Protein AF-A0A817C717-F1 (afdb_monomer)

Secondary structure (DSSP, 8-state):
-------------SHHHHHHTTTTTT---HHHHHHHHHHHHT-----PPPS-TTS-----------EEEEEEEEE----TTS-TTTTEEEEEEEEEE--SSTTEEEEEEEEGGGTEEEEEEEEEE-SSS-EEEEEEEE-SGGGTT-EEEEEEEEPPPPTT-SS---EEEEEEEE-S-BTTBPTT-EEEEEEEEPPP-

Mean predicted aligned error: 14.0 Å

Foldseek 3Di:
DDDDDDDDDDDPPDPVVVVVVVCCVPDPDPVVVVVVVVCVVVVDDDDDQDPPPPDQDDDDDDDDPAAKWWKWWFAPDPDPVDDRVNRGDFTFIWGWHDPVDAFWTWTWTAHDVNQWIWTKTFTWDDDVWIKTWIKTATDHDVRHRFIKIWIWTWDDDDSNDDPDFIKIKTKMFRCCDDDVRHGGRMIIMMITDDDDD

Sequence (197 aa):
MLLGDKPVSIFLSFYSLLLLKNIDAQFSDSGSMAQFIQSILSGNTIYKANEDRKKFVPVKVSPDVYGNWTYRSFMNHPDETLSFNDLYFALATLEITDSRNIGILQGRLIFSDNADIMSLQGSIHYGYPFTLRFQGIGSTPNIKNFTYDYIGFLVPQWPNGIDQRPSIVGSVIRTLPHGDHPAGEVASFIAVKRNYE

pLDDT: mean 76.97, std 24.71, range [29.7, 98.81]

Structure (mmCIF, N/CA/C/O backbone):
data_AF-A0A817C717-F1
#
_entry.id   AF-A0A817C717-F1
#
loop_
_atom_site.group_PDB
_atom_site.id
_atom_site.type_symbol
_atom_site.label_atom_id
_atom_site.label_alt_id
_atom_site.label_comp_id
_atom_site.label_asym_id
_atom_site.label_entity_id
_atom_site.label_seq_id
_atom_site.pdbx_PDB_ins_code
_atom_site.Cartn_x
_atom_site.Cartn_y
_atom_site.Cartn_z
_atom_site.occupancy
_atom_site.B_iso_or_equiv
_atom_site.auth_seq_id
_atom_site.auth_comp_id
_atom_site.auth_asym_id
_atom_site.auth_atom_id
_atom_site.pdbx_PDB_model_num
ATOM 1 N N . MET A 1 1 ? -4.049 35.385 58.519 1.00 36.97 1 MET A N 1
ATOM 2 C CA . MET A 1 1 ? -5.353 35.234 57.842 1.00 36.97 1 MET A CA 1
ATOM 3 C C . MET A 1 1 ? -5.093 34.421 56.582 1.00 36.97 1 MET A C 1
ATOM 5 O O . MET A 1 1 ? -4.406 34.907 55.699 1.00 36.97 1 MET A O 1
ATOM 9 N N . LEU A 1 2 ? -5.471 33.141 56.609 1.00 38.31 2 LEU A N 1
ATOM 10 C CA . LEU A 1 2 ? -5.250 32.128 55.568 1.00 38.31 2 LEU A CA 1
ATOM 11 C C . LEU A 1 2 ? -6.429 32.114 54.593 1.00 38.31 2 LEU A C 1
ATOM 13 O O . LEU A 1 2 ? -7.551 32.082 55.079 1.00 38.31 2 LEU A O 1
ATOM 17 N N . LEU A 1 3 ? -6.161 32.037 53.288 1.00 31.64 3 LEU A N 1
ATOM 18 C CA . LEU A 1 3 ? -6.996 31.473 52.209 1.00 31.64 3 LEU A CA 1
ATOM 19 C C . LEU A 1 3 ? -6.014 31.257 51.028 1.00 31.64 3 LEU A C 1
ATOM 21 O O . LEU A 1 3 ? -5.387 32.223 50.619 1.00 31.64 3 LEU A O 1
ATOM 25 N N . GLY A 1 4 ? -5.726 30.082 50.463 1.00 29.70 4 GLY A N 1
ATOM 26 C CA . GLY A 1 4 ? -6.359 28.765 50.509 1.00 29.70 4 GLY A CA 1
ATOM 27 C C . GLY A 1 4 ? -6.661 28.311 49.072 1.00 29.70 4 GLY A C 1
ATOM 28 O O . GLY A 1 4 ? -7.599 28.825 48.472 1.00 29.70 4 GLY A O 1
ATOM 29 N N . ASP A 1 5 ? -5.866 27.375 48.540 1.00 39.78 5 ASP A N 1
ATOM 30 C CA . ASP A 1 5 ? -6.023 26.713 47.232 1.00 39.78 5 ASP A CA 1
ATOM 31 C C . ASP A 1 5 ? -7.422 26.113 47.010 1.00 39.78 5 ASP A C 1
ATOM 33 O O . ASP A 1 5 ? -7.919 25.418 47.900 1.00 39.78 5 ASP A O 1
ATOM 37 N N . LYS A 1 6 ? -8.001 26.261 45.799 1.00 32.19 6 LYS A N 1
ATOM 38 C CA . LYS A 1 6 ? -8.996 25.323 45.223 1.00 32.19 6 LYS A CA 1
ATOM 39 C C . LYS A 1 6 ? -8.955 25.257 43.678 1.00 32.19 6 LYS A C 1
ATOM 41 O O . LYS A 1 6 ? -8.716 26.281 43.040 1.00 32.19 6 LYS A O 1
ATOM 46 N N . PRO A 1 7 ? -9.225 24.074 43.079 1.00 35.34 7 PRO A N 1
ATOM 47 C CA . PRO A 1 7 ? -9.083 23.797 41.648 1.00 35.34 7 PRO A CA 1
ATOM 48 C C . PRO A 1 7 ? -10.350 24.099 40.831 1.00 35.34 7 PRO A C 1
ATOM 50 O O . PRO A 1 7 ? -11.473 24.034 41.333 1.00 35.34 7 PRO A O 1
ATOM 53 N N . VAL A 1 8 ? -10.155 24.355 39.534 1.00 31.36 8 VAL A N 1
ATOM 54 C CA . VAL A 1 8 ? -11.212 24.453 38.518 1.00 31.36 8 VAL A CA 1
ATOM 55 C C . VAL A 1 8 ? -11.711 23.045 38.191 1.00 31.36 8 VAL A C 1
ATOM 57 O O . VAL A 1 8 ? -10.983 22.233 37.627 1.00 31.36 8 VAL A O 1
ATOM 60 N N . SER A 1 9 ? -12.957 22.752 38.549 1.00 31.28 9 SER A N 1
ATOM 61 C CA . SER A 1 9 ? -13.671 21.547 38.134 1.00 31.28 9 SER A CA 1
ATOM 62 C C . SER A 1 9 ? -15.113 21.907 37.779 1.00 31.28 9 SER A C 1
ATOM 64 O O . SER A 1 9 ? -15.708 22.784 38.402 1.00 31.28 9 SER A O 1
ATOM 66 N N . ILE A 1 10 ? -15.664 21.137 36.838 1.00 32.69 10 ILE A N 1
ATOM 67 C CA . ILE A 1 10 ? -17.078 21.030 36.445 1.00 32.69 10 ILE A CA 1
ATOM 68 C C . ILE A 1 10 ? -17.546 22.025 35.364 1.00 32.69 10 ILE A C 1
ATOM 70 O O . ILE A 1 10 ? -18.274 22.974 35.621 1.00 32.69 10 ILE A O 1
ATOM 74 N N . PHE A 1 11 ? -17.233 21.699 34.106 1.00 29.72 11 PHE A N 1
ATOM 75 C CA . PHE A 1 11 ? -18.103 21.977 32.951 1.00 29.72 11 PHE A CA 1
ATOM 76 C C . PHE A 1 11 ? -18.125 20.748 32.027 1.00 29.72 11 PHE A C 1
ATOM 78 O O . PHE A 1 11 ? -17.615 20.759 30.917 1.00 29.72 11 PHE A O 1
ATOM 85 N N . LEU A 1 12 ? -18.684 19.642 32.525 1.00 34.09 12 LEU A N 1
ATOM 86 C CA . LEU A 1 12 ? -19.027 18.445 31.743 1.00 34.09 12 LEU A CA 1
ATOM 87 C C . LEU A 1 12 ? -20.271 17.797 32.370 1.00 34.09 12 LEU A C 1
ATOM 89 O O . LEU A 1 12 ? -20.252 16.722 32.951 1.00 34.09 12 LEU A O 1
ATOM 93 N N . SER A 1 13 ? -21.375 18.526 32.308 1.00 43.84 13 SER A N 1
ATOM 94 C CA . SER A 1 13 ? -22.726 18.076 32.645 1.00 43.84 13 SER A CA 1
ATOM 95 C C . SER A 1 13 ? -23.589 18.901 31.709 1.00 43.84 13 SER A C 1
ATOM 97 O O . SER A 1 13 ? -23.621 20.110 31.864 1.00 43.84 13 SER A O 1
ATOM 99 N N . PHE A 1 14 ? -24.020 18.393 30.556 1.00 31.03 14 PHE A N 1
ATOM 100 C CA . PHE A 1 14 ? -25.352 17.796 30.436 1.00 31.03 14 PHE A CA 1
ATOM 101 C C . PHE A 1 14 ? -25.458 16.731 29.322 1.00 31.03 14 PHE A C 1
ATOM 103 O O . PHE A 1 14 ? -26.446 16.002 29.277 1.00 31.03 14 PHE A O 1
ATOM 110 N N . TYR A 1 15 ? -24.450 16.579 28.452 1.00 31.77 15 TYR A N 1
ATOM 111 C CA . TYR A 1 15 ? -24.524 15.638 27.320 1.00 31.77 15 TYR A CA 1
ATOM 112 C C . TYR A 1 15 ? -24.346 14.162 27.721 1.00 31.77 15 TYR A C 1
ATOM 114 O O . TYR A 1 15 ? -24.953 13.286 27.110 1.00 31.77 15 TYR A O 1
ATOM 122 N N . SER A 1 16 ? -23.594 13.872 28.789 1.00 37.22 16 SER A N 1
ATOM 123 C CA . SER A 1 16 ? -23.366 12.487 29.238 1.00 37.22 16 SER A CA 1
ATOM 124 C C . SER A 1 16 ? -24.565 11.868 29.964 1.00 37.22 16 SER A C 1
ATOM 126 O O . SER A 1 16 ? -24.728 10.652 29.935 1.00 37.22 16 SER A O 1
ATOM 128 N N . LEU A 1 17 ? -25.450 12.673 30.570 1.00 33.09 17 LEU A N 1
ATOM 129 C CA . LEU A 1 17 ? -26.642 12.143 31.247 1.00 33.09 17 LEU A CA 1
ATOM 130 C C . LEU A 1 17 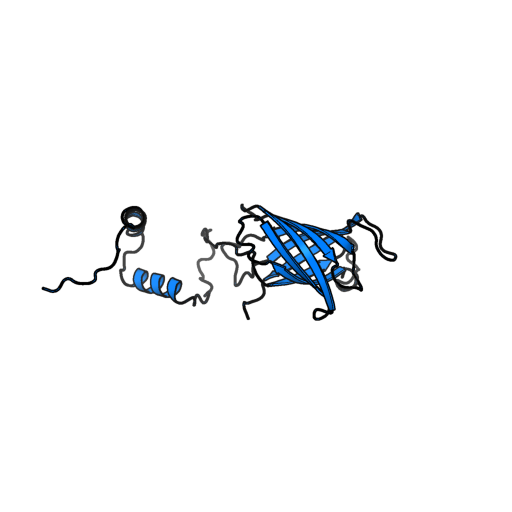? -27.753 11.731 30.270 1.00 33.09 17 LEU A C 1
ATOM 132 O O . LEU A 1 17 ? -28.552 10.853 30.595 1.00 33.09 17 LEU A O 1
ATOM 136 N N . LEU A 1 18 ? -27.804 12.333 29.075 1.00 34.97 18 LEU A N 1
ATOM 137 C CA . LEU A 1 18 ? -28.809 11.985 28.067 1.00 34.97 18 LEU A CA 1
ATOM 138 C C . LEU A 1 18 ? -28.494 10.658 27.358 1.00 34.97 18 LEU A C 1
ATOM 140 O O . LEU A 1 18 ? -29.419 9.961 26.950 1.00 34.97 18 LEU A O 1
ATOM 144 N N . LEU A 1 19 ? -27.212 10.275 27.261 1.00 40.06 19 LEU A N 1
ATOM 145 C CA . LEU A 1 19 ? -26.831 8.944 26.778 1.00 40.06 19 LEU A CA 1
ATOM 146 C C . LEU A 1 19 ? -27.078 7.845 27.821 1.00 40.06 19 LEU A C 1
ATOM 148 O O . LEU A 1 19 ? -27.404 6.729 27.437 1.00 40.06 19 LEU A O 1
ATOM 152 N N . LEU A 1 20 ? -26.972 8.146 29.120 1.00 38.81 20 LEU A N 1
ATOM 153 C CA . LEU A 1 20 ? -27.175 7.152 30.183 1.00 38.81 20 LEU A CA 1
ATOM 154 C C . LEU A 1 20 ? -28.649 6.753 30.349 1.00 38.81 20 LEU A C 1
ATOM 156 O O . LEU A 1 20 ? -28.947 5.567 30.448 1.00 38.81 20 LEU A O 1
ATOM 160 N N . LYS A 1 21 ? -29.591 7.703 30.258 1.00 37.84 21 LYS A N 1
ATOM 161 C CA . LYS A 1 21 ? -31.029 7.395 30.408 1.00 37.84 21 LYS A CA 1
ATOM 162 C C . LYS A 1 21 ? -31.610 6.507 29.302 1.00 37.84 21 LYS A C 1
ATOM 164 O O . LYS A 1 21 ? -32.634 5.873 29.522 1.00 37.84 21 LYS A O 1
ATOM 169 N N . ASN A 1 22 ? -30.970 6.448 28.133 1.00 39.09 22 ASN A N 1
ATOM 170 C CA . ASN A 1 22 ? -31.408 5.584 27.031 1.00 39.09 22 ASN A CA 1
ATOM 171 C C . ASN A 1 22 ? -30.764 4.188 27.051 1.00 39.09 22 ASN A C 1
ATOM 173 O O . ASN A 1 22 ? -31.144 3.345 26.243 1.00 39.09 22 ASN A O 1
ATOM 177 N N . ILE A 1 23 ? -29.815 3.929 27.959 1.00 42.81 23 ILE A N 1
ATOM 178 C CA . ILE A 1 23 ? -29.147 2.623 28.092 1.00 42.81 23 ILE A CA 1
ATOM 179 C C . ILE A 1 23 ? -29.747 1.798 29.246 1.00 42.81 23 ILE A C 1
ATOM 181 O O . ILE A 1 23 ? -29.739 0.568 29.178 1.00 42.81 23 ILE A O 1
ATOM 185 N N . ASP A 1 24 ? -30.379 2.443 30.235 1.00 36.34 24 ASP A N 1
ATOM 186 C CA . ASP A 1 24 ? -31.058 1.765 31.356 1.00 36.34 24 ASP A CA 1
ATOM 187 C C . ASP A 1 24 ? -32.191 0.816 30.913 1.00 36.34 24 ASP A C 1
ATOM 189 O O . ASP A 1 24 ? -32.580 -0.082 31.655 1.00 36.34 24 ASP A O 1
ATOM 193 N N . ALA A 1 25 ? -32.700 0.949 29.683 1.00 42.94 25 ALA A N 1
ATOM 194 C CA . ALA A 1 25 ? -33.744 0.070 29.156 1.00 42.94 25 ALA A CA 1
ATOM 195 C C . ALA A 1 25 ? -33.232 -1.299 28.653 1.00 42.94 25 ALA A C 1
ATOM 197 O O . ALA A 1 25 ? -34.052 -2.145 28.299 1.00 42.94 25 ALA A O 1
ATOM 198 N N . GLN A 1 26 ? -31.912 -1.538 28.593 1.00 46.34 26 GLN A N 1
ATOM 199 C CA . GLN A 1 26 ? -31.345 -2.785 28.047 1.00 46.34 26 GLN A CA 1
ATOM 200 C C . GLN A 1 26 ? -30.541 -3.644 29.030 1.00 46.34 26 GLN A C 1
ATOM 202 O O . GLN A 1 26 ? -30.215 -4.778 28.686 1.00 46.34 26 GLN A O 1
ATOM 207 N N . PHE A 1 27 ? -30.258 -3.174 30.246 1.00 44.28 27 PHE A N 1
ATOM 208 C CA . PHE A 1 27 ? -29.461 -3.934 31.213 1.00 44.28 27 PHE A CA 1
ATOM 209 C C . PHE A 1 27 ? -30.137 -3.934 32.585 1.00 44.28 27 PHE A C 1
ATOM 211 O O . PHE A 1 27 ? -30.018 -2.985 33.352 1.00 44.28 27 PHE A O 1
ATOM 218 N N . SER A 1 28 ? -30.861 -5.013 32.896 1.00 43.00 28 SER A N 1
ATOM 219 C CA . SER A 1 28 ? -31.594 -5.174 34.161 1.00 43.00 28 SER A CA 1
ATOM 220 C C . SER A 1 28 ? -30.717 -5.556 35.358 1.00 43.00 28 SER A C 1
ATOM 222 O O . SER A 1 28 ? -31.236 -5.635 36.465 1.00 43.00 28 SER A O 1
ATOM 224 N N . ASP A 1 29 ? -29.414 -5.782 35.163 1.00 47.38 29 ASP A N 1
ATOM 225 C CA . ASP A 1 29 ? -28.492 -6.152 36.239 1.00 47.38 29 ASP A CA 1
ATOM 226 C C . ASP A 1 29 ? -27.303 -5.194 36.316 1.00 47.38 29 ASP A C 1
ATOM 228 O O . ASP A 1 29 ? -26.424 -5.154 35.446 1.00 47.38 29 ASP A O 1
ATOM 232 N N . SER A 1 30 ? -27.253 -4.454 37.424 1.00 45.56 30 SER A N 1
ATOM 233 C CA . SER A 1 30 ? -26.228 -3.464 37.777 1.00 45.56 30 SER A CA 1
ATOM 234 C C . SER A 1 30 ? -24.805 -4.038 37.866 1.00 45.56 30 SER A C 1
ATOM 236 O O . SER A 1 30 ? -23.833 -3.284 37.802 1.00 45.56 30 SER A O 1
ATOM 238 N N . GLY A 1 31 ? -24.658 -5.367 37.936 1.00 45.53 31 GLY A N 1
ATOM 239 C CA . GLY A 1 31 ? -23.365 -6.056 37.869 1.00 45.53 31 GLY A CA 1
ATOM 240 C C . GLY A 1 31 ? -22.708 -6.035 36.481 1.00 45.53 31 GLY A C 1
ATOM 241 O O . GLY A 1 31 ? -21.481 -6.030 36.386 1.00 45.53 31 GLY A O 1
ATOM 242 N N . SER A 1 32 ? -23.500 -5.963 35.404 1.00 59.09 32 SER A N 1
ATOM 243 C CA . SER A 1 32 ? -22.997 -6.036 34.021 1.00 59.09 32 SER A CA 1
ATOM 244 C C . SER A 1 32 ? -22.313 -4.743 33.559 1.00 59.09 32 SER A C 1
ATOM 246 O O . SER A 1 32 ? -21.301 -4.779 32.859 1.00 59.09 32 SER A O 1
ATOM 248 N N . MET A 1 33 ? -22.807 -3.591 34.017 1.00 49.19 33 MET A N 1
ATOM 249 C CA . MET A 1 33 ? -22.322 -2.282 33.577 1.00 49.19 33 MET A CA 1
ATOM 250 C C . MET A 1 33 ? -20.952 -1.937 34.173 1.00 49.19 33 MET A C 1
ATOM 252 O O . MET A 1 33 ? -20.082 -1.408 33.483 1.00 49.19 33 MET A O 1
ATOM 256 N N . ALA A 1 34 ? -20.716 -2.293 35.439 1.00 50.97 34 ALA A N 1
ATOM 257 C CA . ALA A 1 34 ? -19.421 -2.083 36.085 1.00 50.97 34 ALA A CA 1
ATOM 258 C C . ALA A 1 34 ? -18.316 -2.945 35.445 1.00 50.97 34 ALA A C 1
ATOM 260 O O . ALA A 1 34 ? -17.199 -2.469 35.237 1.00 50.97 34 ALA A O 1
ATOM 261 N N . GLN A 1 35 ? -18.641 -4.187 35.074 1.00 52.09 35 GLN A N 1
ATOM 262 C CA . GLN A 1 35 ? -17.722 -5.084 34.368 1.00 52.09 35 GLN A CA 1
ATOM 263 C C . GLN A 1 35 ? -17.438 -4.602 32.940 1.00 52.09 35 GLN A C 1
ATOM 265 O O . GLN A 1 35 ? -16.289 -4.624 32.499 1.00 52.09 35 GLN A O 1
ATOM 270 N N . PHE A 1 36 ? -18.455 -4.092 32.243 1.00 51.03 36 PHE A N 1
ATOM 271 C CA . PHE A 1 36 ? -18.311 -3.522 30.906 1.00 51.03 36 PHE A CA 1
ATOM 272 C C . PHE A 1 36 ? -17.417 -2.272 30.902 1.00 51.03 36 PHE A C 1
ATOM 274 O O . PHE A 1 36 ? -16.475 -2.188 30.114 1.00 51.03 36 PHE A O 1
ATOM 281 N N . ILE A 1 37 ? -17.621 -1.347 31.846 1.00 54.34 37 ILE A N 1
ATOM 282 C CA . ILE A 1 37 ? -16.772 -0.155 31.991 1.00 54.34 37 ILE A CA 1
ATOM 283 C C . ILE A 1 37 ? -15.322 -0.554 32.314 1.00 54.34 37 ILE A C 1
ATOM 285 O O . ILE A 1 37 ? -14.392 -0.009 31.722 1.00 54.34 37 ILE A O 1
ATOM 289 N N . GLN A 1 38 ? -15.107 -1.553 33.176 1.00 51.06 38 GLN A N 1
ATOM 290 C CA . GLN A 1 38 ? -13.764 -2.066 33.473 1.00 51.06 38 GLN A CA 1
ATOM 291 C C . GLN A 1 38 ? -13.091 -2.741 32.264 1.00 51.06 38 GLN A C 1
ATOM 293 O O . GLN A 1 38 ? -11.883 -2.588 32.078 1.00 51.06 38 GLN A O 1
ATOM 298 N N . SER A 1 39 ? -13.838 -3.428 31.391 1.00 48.25 39 SER A N 1
ATOM 299 C CA . SER A 1 39 ? -13.273 -4.003 30.155 1.00 48.25 39 SER A CA 1
ATOM 300 C C . SER A 1 39 ? -12.839 -2.945 29.136 1.00 48.25 39 SER A C 1
ATOM 302 O O . SER A 1 39 ? -11.834 -3.132 28.452 1.00 48.25 39 SER A O 1
ATOM 304 N N . ILE A 1 40 ? -13.533 -1.801 29.086 1.00 48.50 40 ILE A N 1
ATOM 305 C CA . ILE A 1 40 ? -13.159 -0.670 28.226 1.00 48.50 40 ILE A CA 1
ATOM 306 C C . ILE A 1 40 ? -11.887 0.002 28.755 1.00 48.50 40 ILE A C 1
ATOM 308 O O . ILE A 1 40 ? -11.004 0.356 27.979 1.00 48.50 40 ILE A O 1
ATOM 312 N N . LEU A 1 41 ? -11.778 0.161 30.076 1.00 48.28 41 LEU A N 1
ATOM 313 C CA . LEU A 1 41 ? -10.651 0.850 30.711 1.00 48.28 41 LEU A CA 1
ATOM 314 C C . LEU A 1 41 ? -9.371 0.003 30.789 1.00 48.28 41 LEU A C 1
ATOM 316 O O . LEU A 1 41 ? -8.282 0.565 30.855 1.00 48.28 41 LEU A O 1
ATOM 320 N N . SER A 1 42 ? -9.481 -1.329 30.778 1.00 45.62 42 SER A N 1
ATOM 321 C CA . SER A 1 42 ? -8.335 -2.239 30.938 1.00 45.62 42 SER A CA 1
ATOM 322 C C . SER A 1 42 ? -7.677 -2.686 29.629 1.00 45.62 42 SER A C 1
ATOM 324 O O . SER A 1 42 ? -6.674 -3.392 29.680 1.00 45.62 42 SER A O 1
ATOM 326 N N . GLY A 1 43 ? -8.220 -2.326 28.458 1.00 36.16 43 GLY A N 1
ATOM 327 C CA . GLY A 1 43 ? -7.657 -2.709 27.152 1.00 36.16 43 GLY A CA 1
ATOM 328 C C . GLY A 1 43 ? -7.661 -4.219 26.855 1.00 36.16 43 GLY A C 1
ATOM 329 O O . GLY A 1 43 ? -7.237 -4.635 25.781 1.00 36.16 43 GLY A O 1
ATOM 330 N N . ASN A 1 44 ? -8.177 -5.045 27.768 1.00 37.19 44 ASN A N 1
ATOM 331 C CA . ASN A 1 44 ? -8.226 -6.496 27.651 1.00 37.19 44 ASN A CA 1
ATOM 332 C C . ASN A 1 44 ? -9.618 -6.935 27.199 1.00 37.19 44 ASN A C 1
ATOM 334 O O . ASN A 1 44 ? -10.453 -7.329 28.011 1.00 37.19 44 ASN A O 1
ATOM 338 N N . THR A 1 45 ? -9.873 -6.907 25.891 1.00 40.12 45 THR A N 1
ATOM 339 C CA . THR A 1 45 ? -11.008 -7.652 25.329 1.00 40.12 45 THR A CA 1
ATOM 340 C C . THR A 1 45 ? -10.476 -8.868 24.578 1.00 40.12 45 THR A C 1
ATOM 342 O O . THR A 1 45 ? -9.983 -8.758 23.459 1.00 40.12 45 THR A O 1
ATOM 345 N N . ILE A 1 46 ? -10.551 -10.036 25.223 1.00 36.25 46 ILE A N 1
ATOM 346 C CA . ILE A 1 46 ? -10.343 -11.342 24.589 1.00 36.25 46 ILE A CA 1
ATOM 347 C C . ILE A 1 46 ? -11.661 -11.714 23.902 1.00 36.25 46 ILE A C 1
ATOM 349 O O . ILE A 1 46 ? -12.674 -11.924 24.572 1.00 36.25 46 ILE A O 1
ATOM 353 N N . TYR A 1 47 ? -11.662 -11.782 22.572 1.00 41.22 47 TYR A N 1
ATOM 354 C CA . TYR A 1 47 ? -12.831 -12.159 21.780 1.00 41.22 47 TYR A CA 1
ATOM 355 C C . TY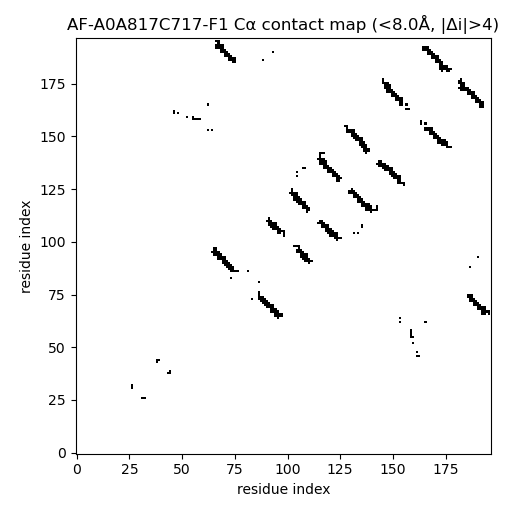R A 1 47 ? -13.120 -13.656 21.957 1.00 41.22 47 TYR A C 1
ATOM 357 O O . TYR A 1 47 ? -12.471 -14.507 21.356 1.00 41.22 47 TYR A O 1
ATOM 365 N N . LYS A 1 48 ? -14.106 -14.006 22.789 1.00 35.34 48 LYS A N 1
ATOM 366 C CA . LYS A 1 48 ? -14.714 -15.342 22.734 1.00 35.34 48 LYS A CA 1
ATOM 367 C C . LYS A 1 48 ? -15.792 -15.338 21.656 1.00 35.34 48 LYS A C 1
ATOM 369 O O . LYS A 1 48 ? -16.726 -14.540 21.716 1.00 35.34 48 LYS A O 1
ATOM 374 N N . ALA A 1 49 ? -15.659 -16.232 20.679 1.00 38.56 49 ALA A N 1
ATOM 375 C CA . ALA A 1 49 ? -16.692 -16.484 19.684 1.00 38.56 49 ALA A CA 1
ATOM 376 C C . ALA A 1 49 ? -17.993 -16.896 20.395 1.00 38.56 49 ALA A C 1
ATOM 378 O O . ALA A 1 49 ? -18.026 -17.914 21.082 1.00 38.56 49 ALA A O 1
ATOM 379 N N . ASN A 1 50 ? -19.042 -16.086 20.258 1.00 43.81 50 ASN A N 1
ATOM 380 C CA . ASN A 1 50 ? -20.364 -16.384 20.800 1.00 43.81 50 ASN A CA 1
ATOM 381 C C . ASN A 1 50 ? -21.158 -17.222 19.779 1.00 43.81 50 ASN A C 1
ATOM 383 O O . ASN A 1 50 ? -21.097 -16.927 18.585 1.00 43.81 50 ASN A O 1
ATOM 387 N N . GLU A 1 51 ? -21.878 -18.261 20.213 1.00 48.56 51 GLU A N 1
ATOM 388 C CA . GLU A 1 51 ? -22.605 -19.204 19.338 1.00 48.56 51 GLU A CA 1
ATOM 389 C C . GLU A 1 51 ? -23.853 -18.588 18.663 1.00 48.56 51 GLU A C 1
ATOM 391 O O . GLU A 1 51 ? -24.379 -19.137 17.694 1.00 48.56 51 GLU A O 1
ATOM 396 N N . ASP A 1 52 ? -24.258 -17.378 19.059 1.00 47.97 52 ASP A N 1
ATOM 397 C CA . ASP A 1 52 ? -25.456 -16.662 18.585 1.00 47.97 52 ASP A CA 1
ATOM 398 C C . ASP A 1 52 ? -25.334 -16.000 17.185 1.00 47.97 52 ASP A C 1
ATOM 400 O O . ASP A 1 52 ? -26.039 -15.039 16.861 1.00 47.97 52 ASP A O 1
ATOM 404 N N . ARG A 1 53 ? -24.459 -16.511 16.305 1.00 53.22 53 ARG A N 1
ATOM 405 C CA . ARG A 1 53 ? -23.991 -15.883 15.039 1.00 53.22 53 ARG A CA 1
ATOM 406 C C . ARG A 1 53 ? -25.014 -15.763 13.893 1.00 53.22 53 ARG A C 1
ATOM 408 O O . ARG A 1 53 ? -24.631 -15.778 12.725 1.00 53.22 53 ARG A O 1
ATOM 415 N N . LYS A 1 54 ? -26.312 -15.650 14.184 1.00 50.69 54 LYS A N 1
ATOM 416 C CA . LYS A 1 54 ? -27.376 -15.491 13.170 1.00 50.69 54 LYS A CA 1
ATOM 417 C C . LYS A 1 54 ? -27.943 -14.075 13.057 1.00 50.69 54 LYS A C 1
ATOM 419 O O . LYS A 1 54 ? -28.787 -13.845 12.196 1.00 50.69 54 LYS A O 1
ATOM 424 N N . LYS A 1 55 ? -27.519 -13.121 13.892 1.00 53.53 55 LYS A N 1
ATOM 425 C CA . LYS A 1 55 ? -28.023 -11.739 13.845 1.00 53.53 55 LYS A CA 1
ATOM 426 C C . LYS A 1 55 ? -26.903 -10.757 13.518 1.00 53.53 55 LYS A C 1
ATOM 428 O O . LYS A 1 55 ? -25.837 -10.801 14.121 1.00 53.53 55 LYS A O 1
ATOM 433 N N . PHE A 1 56 ? -27.167 -9.871 12.558 1.00 49.22 56 PHE A N 1
ATOM 434 C CA . PHE A 1 56 ? -26.310 -8.728 12.256 1.00 49.22 56 PHE A CA 1
ATOM 435 C C . PHE A 1 56 ? -26.272 -7.806 13.479 1.00 49.22 56 PHE A C 1
ATOM 437 O O . PHE A 1 56 ? -27.298 -7.238 13.853 1.00 49.22 56 PHE A O 1
ATOM 444 N N . VAL A 1 57 ? -25.104 -7.673 14.106 1.00 54.62 57 VAL A N 1
ATOM 445 C CA . VAL A 1 57 ? -24.868 -6.704 15.181 1.00 54.62 57 VAL A CA 1
ATOM 446 C C . VAL A 1 57 ? -23.915 -5.638 14.639 1.00 54.62 57 VAL A C 1
ATOM 448 O O . VAL A 1 57 ? -22.799 -5.980 14.246 1.00 54.62 57 VAL A O 1
ATOM 451 N N . PRO A 1 58 ? -24.315 -4.355 14.586 1.00 47.78 58 PRO A N 1
ATOM 452 C CA . PRO A 1 58 ? -23.409 -3.284 14.202 1.00 47.78 58 PRO A CA 1
ATOM 453 C C . PRO A 1 58 ? -22.312 -3.148 15.262 1.00 47.78 58 PRO A C 1
ATOM 455 O O . PRO A 1 58 ? -22.585 -2.756 16.396 1.00 47.78 58 PRO A O 1
ATOM 458 N N . VAL A 1 59 ? -21.067 -3.459 14.908 1.00 49.56 59 VAL A N 1
ATOM 459 C CA . VAL A 1 59 ? -19.920 -3.212 15.788 1.00 49.56 59 VAL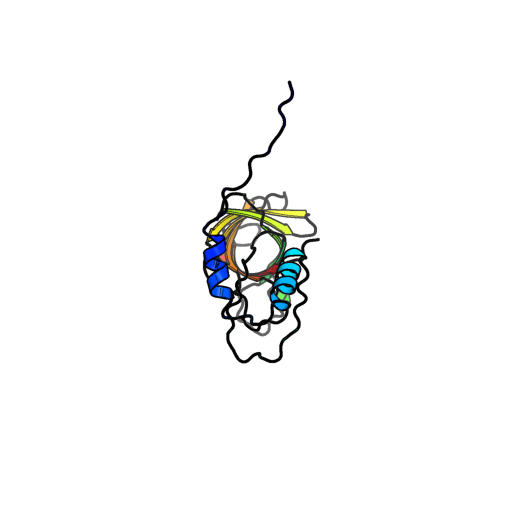 A CA 1
ATOM 460 C C . VAL A 1 59 ? -19.356 -1.828 15.473 1.00 49.56 59 VAL A C 1
ATOM 462 O O . VAL A 1 59 ? -18.934 -1.557 14.349 1.00 49.56 59 VAL A O 1
ATOM 465 N N . LYS A 1 60 ? -19.335 -0.935 16.469 1.00 41.22 60 LYS A N 1
ATOM 466 C CA . LYS A 1 60 ? -18.685 0.378 16.365 1.00 41.22 60 LYS A CA 1
ATOM 467 C C . LYS A 1 60 ? -17.196 0.222 16.667 1.00 41.22 60 LYS A C 1
ATOM 469 O O . LYS A 1 60 ? -16.780 0.343 17.814 1.00 41.22 60 LYS A O 1
ATOM 474 N N . VAL A 1 61 ? -16.396 -0.034 15.638 1.00 49.44 61 VAL A N 1
ATOM 475 C CA . VAL A 1 61 ? -14.931 0.011 15.734 1.00 49.44 61 VAL A CA 1
ATOM 476 C C . VAL A 1 61 ? -14.463 1.298 15.067 1.00 49.44 61 VAL A C 1
ATOM 478 O O . VAL A 1 61 ? -14.848 1.563 13.931 1.00 49.44 61 VAL A O 1
ATOM 481 N N . SER A 1 62 ? -13.663 2.110 15.760 1.00 49.81 62 SER A N 1
ATOM 482 C CA . SER A 1 62 ? -12.951 3.211 15.105 1.00 49.81 62 SER A CA 1
ATOM 483 C 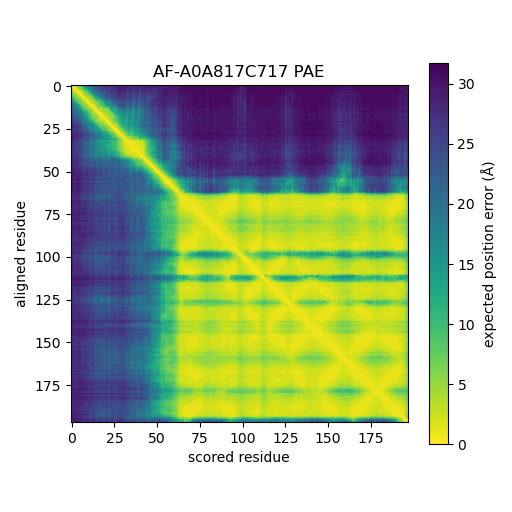C . SER A 1 62 ? -11.831 2.591 14.271 1.00 49.81 62 SER A C 1
ATOM 485 O O . SER A 1 62 ? -10.939 1.977 14.859 1.00 49.81 62 SER A O 1
ATOM 487 N N . PRO A 1 63 ? -11.860 2.673 12.932 1.00 61.75 63 PRO A N 1
ATOM 488 C CA . PRO A 1 63 ? -10.832 2.050 12.124 1.00 61.75 63 PRO A CA 1
ATOM 489 C C . PRO A 1 63 ? -9.553 2.889 12.215 1.00 61.75 63 PRO A C 1
ATOM 491 O O . PRO A 1 63 ? -9.465 3.961 11.618 1.00 61.75 63 PRO A O 1
ATOM 494 N N . ASP A 1 64 ? -8.571 2.428 12.989 1.00 80.12 64 ASP A N 1
ATOM 495 C CA . ASP A 1 64 ? -7.288 3.119 13.086 1.00 80.12 64 ASP A CA 1
ATOM 496 C C . ASP A 1 64 ? -6.372 2.743 11.909 1.00 80.12 64 ASP A C 1
ATOM 498 O O . ASP A 1 64 ? -5.836 1.630 11.802 1.00 80.12 64 ASP A O 1
ATOM 502 N N . VAL A 1 65 ? -6.193 3.705 11.006 1.00 89.44 65 VAL A N 1
ATOM 503 C CA . VAL A 1 65 ? -5.296 3.605 9.852 1.00 89.44 65 VAL A CA 1
ATOM 504 C C . VAL A 1 65 ? -3.818 3.792 10.233 1.00 89.44 65 VAL A C 1
ATOM 506 O O . VAL A 1 65 ? -2.944 3.282 9.532 1.00 89.44 65 VAL A O 1
ATOM 509 N N . TYR A 1 66 ? -3.512 4.420 11.369 1.00 90.94 66 TYR A N 1
ATOM 510 C CA . TYR A 1 66 ? -2.152 4.806 11.764 1.00 90.94 66 TYR A CA 1
ATOM 511 C C . TYR A 1 66 ? -1.353 3.665 12.393 1.00 90.94 66 TYR A C 1
ATOM 513 O O . TYR A 1 66 ? -1.876 2.878 13.174 1.00 90.94 66 TYR A O 1
ATOM 521 N N . GLY A 1 67 ? -0.070 3.557 12.070 1.00 92.38 67 GLY A N 1
ATOM 522 C CA . GLY A 1 67 ? 0.839 2.527 12.570 1.00 92.38 67 GLY A CA 1
ATOM 523 C C . GLY A 1 67 ? 1.429 1.669 11.456 1.00 92.38 67 GLY A C 1
ATOM 524 O O . GLY A 1 67 ? 1.458 2.069 10.291 1.00 92.38 67 GLY A O 1
ATOM 525 N N . ASN A 1 68 ? 1.902 0.480 11.831 1.00 94.75 68 ASN A N 1
ATOM 526 C CA . ASN A 1 68 ? 2.656 -0.404 10.947 1.00 94.75 68 ASN A CA 1
ATOM 527 C C . ASN A 1 68 ? 1.784 -1.487 10.306 1.00 94.75 68 ASN A C 1
ATOM 529 O O . ASN A 1 68 ? 0.927 -2.104 10.945 1.00 94.75 68 ASN A O 1
ATOM 533 N N . TRP A 1 69 ? 2.067 -1.765 9.040 1.00 97.19 69 TRP A N 1
ATOM 534 C CA . TRP A 1 69 ? 1.360 -2.729 8.216 1.00 97.19 69 TRP A CA 1
ATOM 535 C C . TRP A 1 69 ? 2.359 -3.583 7.437 1.00 97.19 69 TRP A C 1
ATOM 537 O O . TRP A 1 69 ? 3.346 -3.085 6.899 1.00 97.19 69 TRP A O 1
ATOM 547 N N . THR A 1 70 ? 2.092 -4.880 7.326 1.00 97.62 70 THR A N 1
ATOM 548 C CA . THR A 1 70 ? 2.814 -5.753 6.398 1.00 97.62 70 THR A CA 1
ATOM 549 C C . THR A 1 70 ? 2.210 -5.599 5.011 1.00 97.62 70 THR A C 1
ATOM 551 O O . THR A 1 70 ? 1.104 -6.085 4.778 1.00 97.62 70 THR A O 1
ATOM 554 N N . TYR A 1 71 ? 2.933 -4.938 4.112 1.00 98.31 71 TYR A N 1
ATOM 555 C CA . TYR A 1 71 ? 2.522 -4.646 2.742 1.00 98.31 71 TYR A CA 1
ATOM 556 C C . TYR A 1 71 ? 3.008 -5.729 1.778 1.00 98.31 71 TYR A C 1
ATOM 558 O O . TYR A 1 71 ? 4.183 -6.091 1.794 1.00 98.31 71 TYR A O 1
ATOM 566 N N . ARG A 1 72 ? 2.115 -6.214 0.915 1.00 98.06 72 ARG A N 1
ATOM 567 C CA . ARG A 1 72 ? 2.416 -7.124 -0.196 1.00 98.06 72 ARG A CA 1
ATOM 568 C C . ARG A 1 72 ? 1.681 -6.655 -1.437 1.00 98.06 72 ARG A C 1
ATOM 570 O O . ARG A 1 72 ? 0.501 -6.325 -1.350 1.00 98.06 72 ARG A O 1
ATOM 577 N N . SER A 1 73 ? 2.351 -6.675 -2.578 1.00 98.00 73 SER A N 1
ATOM 578 C CA . SER A 1 73 ? 1.739 -6.363 -3.868 1.00 98.00 73 SER A CA 1
ATOM 579 C C . SER A 1 73 ? 2.017 -7.435 -4.902 1.00 98.00 73 SER A C 1
ATOM 581 O O . SER A 1 73 ? 3.054 -8.099 -4.845 1.00 98.00 73 SER A O 1
ATOM 583 N N . PHE A 1 74 ? 1.060 -7.585 -5.812 1.00 97.75 74 PHE A N 1
ATOM 584 C CA . PHE A 1 74 ? 1.000 -8.646 -6.798 1.00 97.75 74 PHE A CA 1
ATOM 585 C C . PHE A 1 74 ? 0.622 -8.091 -8.168 1.00 97.75 74 PHE A C 1
ATOM 587 O O . PHE A 1 74 ? -0.295 -7.271 -8.284 1.00 97.75 74 PHE A O 1
ATOM 594 N N . MET A 1 75 ? 1.307 -8.567 -9.199 1.00 97.00 75 MET A N 1
ATOM 595 C CA . MET A 1 75 ? 0.970 -8.292 -10.586 1.00 97.00 75 MET A CA 1
ATOM 596 C C . MET A 1 75 ? -0.430 -8.806 -10.913 1.00 97.00 75 MET A C 1
ATOM 598 O O . MET A 1 75 ? -0.801 -9.927 -10.567 1.00 97.00 75 MET A O 1
ATOM 602 N N . ASN A 1 76 ? -1.214 -7.973 -11.598 1.00 96.25 76 ASN A N 1
ATOM 603 C CA . ASN A 1 76 ? -2.554 -8.335 -12.045 1.00 96.25 76 ASN A CA 1
ATOM 604 C C . ASN A 1 76 ? -2.452 -9.193 -13.309 1.00 96.25 76 ASN A C 1
ATOM 606 O O . ASN A 1 76 ? -2.512 -8.670 -14.421 1.00 96.25 76 ASN A O 1
ATOM 610 N N . HIS A 1 77 ? -2.279 -10.501 -13.134 1.00 95.94 77 HIS A N 1
ATOM 611 C CA . HIS A 1 77 ? -2.161 -11.453 -14.234 1.00 95.94 77 HIS A CA 1
ATOM 612 C C . HIS A 1 77 ? -3.292 -12.496 -14.177 1.00 95.94 77 HIS A C 1
ATOM 614 O O . HIS A 1 77 ? -3.526 -13.060 -13.109 1.00 95.94 77 HIS A O 1
ATOM 620 N N . PRO A 1 78 ? -4.013 -12.755 -15.285 1.00 95.94 78 PRO A N 1
ATOM 621 C CA . PRO A 1 78 ? -5.169 -13.657 -15.283 1.00 95.94 78 PRO A CA 1
ATOM 622 C C . PRO A 1 78 ? -4.805 -15.143 -15.428 1.00 95.94 78 PRO A C 1
ATOM 624 O O . PRO A 1 78 ? -5.678 -15.989 -15.269 1.00 95.94 78 PRO A O 1
ATOM 627 N N . ASP A 1 79 ? -3.558 -15.460 -15.781 1.00 96.44 79 ASP A N 1
ATOM 628 C CA . ASP A 1 79 ? -3.095 -16.843 -15.940 1.00 96.44 79 ASP A CA 1
ATOM 629 C C . ASP A 1 79 ? -3.030 -17.565 -14.590 1.00 96.44 79 ASP A C 1
ATOM 631 O O . ASP A 1 79 ? -2.189 -17.265 -13.742 1.00 96.44 79 ASP A O 1
ATOM 635 N N . GLU A 1 80 ? -3.927 -18.531 -14.419 1.00 95.00 80 GLU A N 1
ATOM 636 C CA . GLU A 1 80 ? -4.066 -19.358 -13.220 1.00 95.00 80 GLU A CA 1
ATOM 637 C C . GLU A 1 80 ? -2.927 -20.368 -13.026 1.00 95.00 80 GLU A C 1
ATOM 639 O O . GLU A 1 80 ? -2.818 -20.968 -11.957 1.00 95.00 80 GLU A O 1
ATOM 644 N N . THR A 1 81 ? -2.079 -20.566 -14.039 1.00 96.75 81 THR A N 1
ATOM 645 C CA . THR A 1 81 ? -0.936 -21.484 -13.953 1.00 96.75 81 THR A CA 1
ATOM 646 C C . THR A 1 81 ? 0.283 -20.858 -13.279 1.00 96.75 81 THR A C 1
ATOM 648 O O . THR A 1 81 ? 1.174 -21.585 -12.833 1.00 96.75 81 THR A O 1
ATOM 651 N N . LEU A 1 82 ? 0.316 -19.525 -13.163 1.00 96.00 82 LEU A N 1
ATOM 652 C CA . LEU A 1 82 ? 1.384 -18.812 -12.471 1.00 96.00 82 LEU A CA 1
ATOM 653 C C . LEU A 1 82 ? 1.314 -19.048 -10.964 1.00 96.00 82 LEU A C 1
ATOM 655 O O . LEU A 1 82 ? 0.253 -18.978 -10.340 1.00 96.00 82 LEU A O 1
ATOM 659 N N . SER A 1 83 ? 2.474 -19.269 -10.348 1.00 95.62 83 SER A N 1
ATOM 660 C CA . SER A 1 83 ? 2.551 -19.326 -8.894 1.00 95.62 83 SER A CA 1
ATOM 661 C C . SER A 1 83 ? 2.439 -17.920 -8.298 1.00 95.62 83 SER A C 1
ATOM 663 O O . SER A 1 83 ? 2.794 -16.923 -8.926 1.00 95.62 83 SER A O 1
ATOM 665 N N . PHE A 1 84 ? 2.025 -17.812 -7.033 1.00 91.81 84 PHE A N 1
ATOM 666 C CA . PHE A 1 84 ? 1.995 -16.514 -6.345 1.00 91.81 84 PHE A CA 1
ATOM 667 C C . PHE A 1 84 ? 3.363 -15.818 -6.284 1.00 91.81 84 PHE A C 1
ATOM 669 O O . PHE A 1 84 ? 3.408 -14.591 -6.212 1.00 91.81 84 PHE A O 1
ATOM 676 N N . ASN A 1 85 ? 4.464 -16.577 -6.313 1.00 94.25 85 ASN A N 1
ATOM 677 C CA . ASN A 1 85 ? 5.809 -16.006 -6.340 1.00 94.25 85 ASN A CA 1
ATOM 678 C C . ASN A 1 85 ? 6.107 -15.331 -7.682 1.00 94.25 85 ASN A C 1
ATOM 680 O O . ASN A 1 85 ? 6.792 -14.315 -7.694 1.00 94.25 85 ASN A O 1
ATOM 684 N N . ASP A 1 86 ? 5.549 -15.836 -8.783 1.00 96.06 86 ASP A N 1
ATOM 685 C CA . ASP A 1 86 ? 5.686 -15.219 -10.109 1.00 96.06 86 ASP A CA 1
ATOM 686 C C . ASP A 1 86 ? 4.825 -13.955 -10.237 1.00 96.06 86 ASP A C 1
ATOM 688 O O . ASP A 1 86 ? 5.100 -13.081 -11.054 1.00 96.06 86 ASP A O 1
ATOM 692 N N . LEU A 1 87 ? 3.799 -13.828 -9.389 1.00 96.25 87 LEU A N 1
ATOM 693 C CA . LEU A 1 87 ? 2.998 -12.613 -9.266 1.00 96.25 87 LEU A CA 1
ATOM 694 C C . LEU A 1 87 ? 3.630 -11.579 -8.330 1.00 96.25 87 LEU A C 1
ATOM 696 O O . LEU A 1 87 ? 3.099 -10.478 -8.228 1.00 96.25 87 LEU A O 1
ATOM 700 N N . TYR A 1 88 ? 4.709 -11.901 -7.614 1.00 95.12 88 TYR A N 1
ATOM 701 C CA . TYR A 1 88 ? 5.320 -10.993 -6.645 1.00 95.12 88 TYR A CA 1
ATOM 702 C C . TYR A 1 88 ? 5.717 -9.662 -7.296 1.00 95.12 88 TYR A C 1
ATOM 704 O O . TYR A 1 88 ? 6.486 -9.630 -8.252 1.00 95.12 88 TYR A O 1
ATOM 712 N N . PHE A 1 89 ? 5.233 -8.553 -6.732 1.00 95.56 89 PHE A N 1
ATOM 713 C CA . PHE A 1 89 ? 5.652 -7.212 -7.140 1.00 95.56 89 PHE A CA 1
ATOM 714 C C . PHE A 1 89 ? 6.557 -6.568 -6.090 1.00 95.56 89 PHE A C 1
ATOM 716 O O . PHE A 1 89 ? 7.662 -6.126 -6.395 1.00 95.56 89 PHE A O 1
ATOM 723 N N . ALA A 1 90 ? 6.110 -6.539 -4.831 1.00 95.62 90 ALA A N 1
ATOM 724 C CA . ALA A 1 90 ? 6.909 -6.021 -3.723 1.00 95.62 90 ALA A CA 1
ATOM 725 C C . ALA A 1 90 ? 6.403 -6.485 -2.349 1.00 95.62 90 ALA A C 1
ATOM 727 O O . ALA A 1 90 ? 5.197 -6.664 -2.146 1.00 95.62 90 ALA A O 1
ATOM 728 N N . LEU A 1 91 ? 7.329 -6.580 -1.391 1.00 96.12 91 LEU A N 1
ATOM 729 C CA . LEU A 1 91 ? 7.103 -6.773 0.044 1.00 96.12 91 LEU A CA 1
ATOM 730 C C . LEU A 1 91 ? 7.754 -5.622 0.818 1.00 96.12 91 LEU A C 1
ATOM 732 O O . LEU A 1 91 ? 8.907 -5.275 0.570 1.00 96.12 91 LEU A O 1
ATOM 736 N N . ALA A 1 92 ? 7.020 -5.048 1.769 1.00 97.56 92 ALA A N 1
ATOM 737 C CA . ALA A 1 92 ? 7.499 -3.928 2.571 1.00 97.56 92 ALA A CA 1
ATOM 738 C C . ALA A 1 92 ? 6.801 -3.847 3.936 1.00 97.56 92 ALA A C 1
ATOM 740 O O . ALA A 1 92 ? 5.789 -4.507 4.200 1.00 97.56 92 ALA A O 1
ATOM 741 N N . THR A 1 93 ? 7.316 -2.972 4.793 1.00 97.69 93 THR A N 1
ATOM 742 C CA . THR A 1 93 ? 6.557 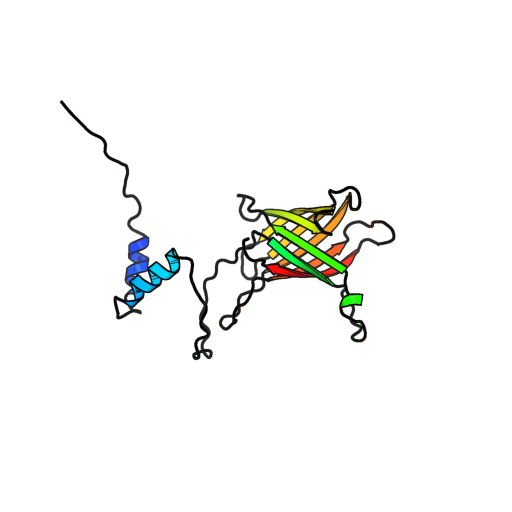-2.410 5.913 1.00 97.69 93 THR A CA 1
ATOM 743 C C . THR A 1 93 ? 5.965 -1.076 5.470 1.00 97.69 93 THR A C 1
ATOM 745 O O . THR A 1 93 ? 6.705 -0.173 5.092 1.00 97.69 93 THR A O 1
ATOM 748 N N . LEU A 1 94 ? 4.638 -0.956 5.502 1.00 97.75 94 LEU A N 1
ATOM 749 C CA . LEU A 1 94 ? 3.941 0.318 5.346 1.00 97.75 94 LEU A CA 1
ATOM 750 C C . LEU A 1 94 ? 3.751 0.928 6.733 1.00 97.75 94 LEU A C 1
ATOM 752 O O . LEU A 1 94 ? 3.064 0.359 7.576 1.00 97.75 94 LEU A O 1
ATOM 756 N N . GLU A 1 95 ? 4.345 2.087 6.951 1.00 96.38 95 GLU A N 1
ATOM 757 C CA . GLU A 1 95 ? 4.179 2.897 8.150 1.00 96.38 95 GLU A CA 1
ATOM 758 C C . GLU A 1 95 ? 3.317 4.108 7.797 1.00 96.38 95 GLU A C 1
ATOM 760 O O . GLU A 1 95 ? 3.666 4.868 6.894 1.00 96.38 95 GLU A O 1
ATOM 765 N N . ILE A 1 96 ? 2.198 4.291 8.496 1.00 95.06 96 ILE A N 1
ATOM 766 C CA . ILE A 1 96 ? 1.356 5.488 8.384 1.00 95.06 96 ILE A CA 1
ATOM 767 C C . ILE A 1 96 ? 1.466 6.252 9.699 1.00 95.06 96 ILE A C 1
ATOM 769 O O . ILE A 1 96 ? 1.076 5.739 10.748 1.00 95.06 96 ILE A O 1
ATOM 773 N N . THR A 1 97 ? 1.996 7.469 9.654 1.00 91.50 97 THR A N 1
ATOM 774 C CA . THR A 1 97 ? 2.193 8.300 10.840 1.00 91.50 97 THR A CA 1
ATOM 775 C C . THR A 1 97 ? 0.944 9.117 11.145 1.00 91.50 97 THR A C 1
ATOM 777 O O . THR A 1 97 ? 0.246 9.576 10.239 1.00 91.5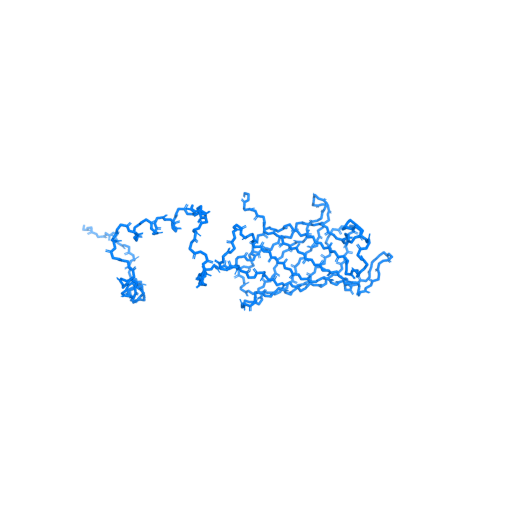0 97 THR A O 1
ATOM 780 N N . ASP A 1 98 ? 0.661 9.319 12.432 1.00 80.81 98 ASP A N 1
ATOM 781 C CA . ASP A 1 98 ? -0.356 10.282 12.852 1.00 80.81 98 ASP A CA 1
ATOM 782 C C . ASP A 1 98 ? 0.146 11.696 12.538 1.00 80.81 98 ASP A C 1
ATOM 784 O O . ASP A 1 98 ? 1.061 12.218 13.181 1.00 80.81 98 ASP A O 1
ATOM 788 N N . SER A 1 99 ? -0.434 12.312 11.509 1.00 68.75 99 SER A N 1
ATOM 789 C CA . SER A 1 99 ? -0.017 13.627 11.034 1.00 68.75 99 SER A CA 1
ATOM 790 C C . SER A 1 99 ? -0.512 14.784 11.904 1.00 68.75 99 SER A C 1
ATOM 792 O O . SER A 1 99 ? -0.256 15.933 11.541 1.00 68.75 99 SER A O 1
ATOM 794 N N . ARG A 1 100 ? -1.252 14.547 13.006 1.00 72.19 100 ARG A N 1
ATOM 795 C CA . ARG A 1 100 ? -2.018 15.546 13.801 1.00 72.19 100 ARG A CA 1
ATOM 796 C C . ARG A 1 100 ? -3.066 16.346 13.004 1.00 72.19 100 ARG A C 1
ATOM 798 O O . ARG A 1 100 ? -3.991 16.906 13.583 1.00 72.19 100 ARG A O 1
ATOM 805 N N . ASN A 1 101 ? -2.941 16.375 11.682 1.00 78.62 101 ASN A N 1
ATOM 806 C CA . ASN A 1 101 ? -3.863 16.928 10.711 1.00 78.62 101 ASN A CA 1
ATOM 807 C C . ASN A 1 101 ? -4.777 15.812 10.214 1.00 78.62 101 ASN A C 1
ATOM 809 O O . ASN A 1 101 ? -4.322 14.873 9.558 1.00 78.62 101 ASN A O 1
ATOM 813 N N . ILE A 1 102 ? -6.064 15.934 10.527 1.00 82.94 102 ILE A N 1
ATOM 814 C CA . ILE A 1 102 ? -7.103 14.995 10.102 1.00 82.94 102 ILE A CA 1
ATOM 815 C C . ILE A 1 102 ? -7.129 14.918 8.571 1.00 82.94 102 ILE A C 1
ATOM 817 O O . ILE A 1 102 ? -7.142 15.942 7.890 1.00 82.94 102 ILE A O 1
ATOM 821 N N . GLY A 1 103 ? -7.165 13.699 8.032 1.00 86.56 103 GLY A N 1
ATOM 822 C CA . GLY A 1 103 ? -7.334 13.456 6.597 1.00 86.56 103 GLY A CA 1
ATOM 823 C C . GLY A 1 103 ? -6.063 13.597 5.762 1.00 86.56 103 GLY A C 1
ATOM 824 O O . GLY A 1 103 ? -6.119 13.417 4.548 1.00 86.56 103 GLY A O 1
ATOM 825 N N . ILE A 1 104 ? -4.917 13.873 6.382 1.00 91.25 104 ILE A N 1
ATOM 826 C CA . ILE A 1 104 ? -3.616 13.834 5.716 1.00 91.25 104 ILE A CA 1
ATOM 827 C C . ILE A 1 104 ? -2.990 12.456 5.929 1.00 91.25 104 ILE A C 1
ATOM 829 O O . ILE A 1 104 ? -3.054 11.889 7.014 1.00 91.25 104 ILE A O 1
ATOM 833 N N . LEU A 1 105 ? -2.394 11.910 4.871 1.00 94.44 105 LEU A N 1
ATOM 834 C CA . LEU A 1 105 ? -1.570 10.711 4.955 1.00 94.44 105 LEU A CA 1
ATOM 835 C C . LEU A 1 105 ? -0.108 11.124 4.873 1.00 94.44 105 LEU A C 1
ATOM 837 O O . LEU A 1 105 ? 0.313 11.709 3.875 1.00 94.44 105 LEU A O 1
ATOM 841 N N . GLN A 1 106 ? 0.653 10.778 5.902 1.00 95.69 106 GLN A N 1
ATOM 842 C CA . GLN A 1 106 ? 2.110 10.796 5.903 1.00 95.69 106 GLN A CA 1
ATOM 843 C C . GLN A 1 106 ? 2.610 9.421 6.315 1.00 95.69 106 GLN A C 1
ATOM 845 O O . GLN A 1 106 ? 1.936 8.699 7.051 1.00 95.69 106 GLN A O 1
ATOM 850 N N . GLY A 1 107 ? 3.761 9.020 5.791 1.00 95.75 107 GLY A N 1
ATOM 851 C CA . GLY A 1 107 ? 4.255 7.687 6.069 1.00 95.75 107 GLY A CA 1
ATOM 852 C C . GLY A 1 107 ? 5.468 7.294 5.257 1.00 95.75 107 GLY A C 1
ATOM 853 O O . GLY A 1 107 ? 6.090 8.116 4.580 1.00 95.75 107 GLY A O 1
ATOM 854 N N . ARG A 1 108 ? 5.795 6.008 5.335 1.00 97.62 108 ARG A N 1
ATOM 855 C CA . ARG A 1 108 ? 6.918 5.398 4.628 1.00 97.62 108 ARG A CA 1
ATOM 856 C C . ARG A 1 108 ? 6.557 3.992 4.159 1.00 97.62 108 ARG A C 1
ATOM 858 O O . ARG A 1 108 ? 5.867 3.262 4.865 1.00 97.62 108 ARG A O 1
ATOM 865 N N . LEU A 1 109 ? 7.059 3.602 2.992 1.00 97.81 109 LEU A N 1
ATOM 866 C CA . LEU A 1 109 ? 7.225 2.195 2.627 1.00 97.81 109 LEU A CA 1
ATOM 867 C C . LEU A 1 109 ? 8.693 1.833 2.807 1.00 97.81 109 LEU A C 1
ATOM 869 O O . LEU A 1 109 ? 9.566 2.484 2.238 1.00 97.81 109 LEU A O 1
ATOM 873 N N . ILE A 1 110 ? 8.944 0.813 3.615 1.00 97.50 110 ILE A N 1
ATOM 874 C CA . ILE A 1 110 ? 10.275 0.381 4.026 1.00 97.50 110 ILE A CA 1
ATOM 875 C C . ILE A 1 110 ? 10.508 -1.024 3.473 1.00 97.50 110 ILE A C 1
ATOM 877 O O . ILE A 1 110 ? 9.822 -1.973 3.865 1.00 97.50 110 ILE A O 1
ATOM 881 N N . PHE A 1 111 ? 11.475 -1.150 2.572 1.00 95.00 111 PHE A N 1
ATOM 882 C CA . PHE A 1 111 ? 11.866 -2.387 1.903 1.00 95.00 111 PHE A CA 1
ATOM 883 C C . PHE A 1 111 ? 13.169 -2.929 2.511 1.00 95.00 111 PHE A C 1
ATOM 885 O O . PHE A 1 111 ? 13.947 -2.167 3.090 1.00 95.00 111 PHE A O 1
ATOM 892 N N . SER A 1 112 ? 13.403 -4.238 2.363 1.00 82.25 112 SER A N 1
ATOM 893 C CA . SER A 1 112 ? 14.699 -4.901 2.603 1.00 82.25 112 SER A CA 1
ATOM 894 C C . SER A 1 112 ? 15.423 -4.449 3.886 1.00 82.25 112 SER A C 1
ATOM 896 O O . SER A 1 112 ? 16.479 -3.828 3.815 1.00 82.25 112 SER A O 1
ATOM 898 N N . ASP A 1 113 ? 14.833 -4.699 5.060 1.00 79.12 113 ASP A N 1
ATOM 899 C CA . ASP A 1 113 ? 15.413 -4.367 6.378 1.00 79.12 113 ASP A CA 1
ATOM 900 C C . ASP A 1 113 ? 15.850 -2.895 6.560 1.00 79.12 113 ASP A C 1
ATOM 902 O O . ASP A 1 113 ? 16.825 -2.593 7.246 1.00 79.12 113 ASP A O 1
ATOM 906 N N . ASN A 1 114 ? 15.080 -1.957 5.997 1.00 79.88 114 ASN A N 1
ATOM 907 C CA . ASN A 1 114 ? 15.329 -0.506 5.993 1.00 79.88 114 ASN A CA 1
ATOM 908 C C . ASN A 1 114 ? 16.404 -0.016 5.011 1.00 79.88 114 ASN A C 1
ATOM 910 O O . ASN A 1 114 ? 16.762 1.162 5.063 1.00 79.88 114 ASN A O 1
ATOM 914 N N . ALA A 1 115 ? 16.897 -0.862 4.103 1.00 87.81 115 ALA A N 1
ATOM 915 C CA . ALA A 1 115 ? 17.857 -0.434 3.085 1.00 87.81 115 ALA A CA 1
ATOM 916 C C . ALA A 1 115 ? 17.240 0.548 2.077 1.00 87.81 115 ALA A C 1
ATOM 918 O O . ALA A 1 115 ? 17.903 1.497 1.656 1.00 87.81 115 ALA A O 1
ATOM 919 N N . ASP A 1 116 ? 15.966 0.343 1.728 1.00 95.88 116 ASP A N 1
ATOM 920 C CA . ASP A 1 116 ? 15.253 1.180 0.771 1.00 95.88 116 ASP A CA 1
ATOM 921 C C . ASP A 1 116 ? 13.959 1.742 1.348 1.00 95.88 116 ASP A C 1
ATOM 923 O O . ASP A 1 116 ? 13.161 1.027 1.954 1.00 95.88 116 ASP A O 1
ATOM 927 N N . ILE A 1 117 ? 13.757 3.051 1.177 1.00 97.31 117 ILE A N 1
ATOM 928 C CA . ILE A 1 117 ? 12.636 3.778 1.781 1.00 97.31 117 ILE A CA 1
ATOM 929 C C . ILE A 1 117 ? 11.976 4.691 0.753 1.00 97.31 117 ILE A C 1
ATOM 931 O O . ILE A 1 117 ? 12.625 5.555 0.153 1.00 97.31 117 ILE A O 1
ATOM 935 N N . MET A 1 118 ? 10.660 4.562 0.612 1.00 97.69 118 MET A N 1
ATOM 936 C CA . MET A 1 118 ? 9.824 5.537 -0.082 1.00 97.69 118 MET A CA 1
ATOM 937 C C . MET A 1 118 ? 9.075 6.399 0.925 1.00 97.69 118 MET A C 1
ATOM 939 O O . MET A 1 118 ? 8.359 5.877 1.777 1.00 97.69 118 MET A O 1
ATOM 943 N N . SER A 1 119 ? 9.200 7.715 0.793 1.00 97.88 119 SER A N 1
ATOM 944 C CA . SER A 1 119 ? 8.401 8.674 1.554 1.00 97.88 119 SER A CA 1
ATOM 945 C C . SER A 1 119 ? 6.998 8.749 0.966 1.00 97.88 119 SER A C 1
ATOM 947 O O . SER A 1 119 ? 6.852 8.861 -0.252 1.00 97.88 119 SER A O 1
ATOM 949 N N . LEU A 1 120 ? 5.977 8.698 1.820 1.00 97.94 120 LEU A N 1
ATOM 950 C CA . LEU A 1 120 ? 4.574 8.729 1.421 1.00 97.94 120 LEU A CA 1
ATOM 951 C C . LEU A 1 120 ? 3.924 10.050 1.819 1.00 97.94 120 LEU A C 1
ATOM 953 O O . LEU A 1 120 ? 4.052 10.496 2.961 1.00 97.94 120 LEU A O 1
ATOM 957 N N . GLN A 1 121 ? 3.164 10.627 0.893 1.00 97.38 121 GLN A N 1
ATOM 958 C CA . GLN A 1 121 ? 2.328 11.796 1.147 1.00 97.38 121 GLN A CA 1
ATOM 959 C C . GLN A 1 121 ? 1.000 11.658 0.403 1.00 97.38 121 GLN A C 1
ATOM 961 O O . GLN A 1 121 ? 0.954 11.260 -0.761 1.00 97.38 121 GLN A O 1
ATOM 966 N N . GLY A 1 122 ? -0.098 12.005 1.067 1.00 97.00 122 GLY A N 1
ATOM 967 C CA . GLY A 1 122 ? -1.421 11.943 0.464 1.00 97.00 122 GLY A CA 1
ATOM 968 C C . GLY A 1 122 ? -2.542 12.352 1.402 1.00 97.00 122 GLY A C 1
ATOM 969 O O . GLY A 1 122 ? -2.371 13.216 2.261 1.00 97.00 122 GLY A O 1
ATOM 970 N N . SER A 1 123 ? -3.692 11.708 1.223 1.00 95.50 123 SER A N 1
ATOM 971 C CA . SER A 1 123 ? -4.929 11.991 1.942 1.00 95.50 123 SER A CA 1
ATOM 972 C C . SER A 1 123 ? -5.662 10.721 2.368 1.00 95.50 123 SER A C 1
ATOM 974 O O . SER A 1 123 ? -5.547 9.661 1.741 1.00 95.50 123 SER A O 1
ATOM 976 N N . ILE A 1 124 ? -6.444 10.864 3.433 1.00 94.25 124 ILE A N 1
ATOM 977 C CA . ILE A 1 124 ? -7.341 9.859 3.992 1.00 94.25 124 ILE A CA 1
ATOM 978 C C . ILE A 1 124 ? -8.748 10.448 3.959 1.00 94.25 124 ILE A C 1
ATOM 980 O O . ILE A 1 124 ? -9.026 11.470 4.582 1.00 94.25 124 ILE A O 1
ATOM 984 N N . HIS A 1 125 ? -9.645 9.788 3.240 1.00 92.44 125 HIS A N 1
ATOM 985 C CA . HIS A 1 125 ? -11.061 10.116 3.207 1.00 92.44 125 HIS A CA 1
ATOM 986 C C . HIS A 1 125 ? -11.788 9.170 4.159 1.00 92.44 125 HIS A C 1
ATOM 988 O O . HIS A 1 125 ? -11.894 7.966 3.904 1.00 92.44 125 HIS A O 1
ATOM 994 N N . TYR A 1 126 ? -12.263 9.718 5.276 1.00 87.25 126 TYR A N 1
ATOM 995 C CA . TYR A 1 126 ? -13.072 8.984 6.244 1.00 87.25 126 TYR A CA 1
ATOM 996 C C . TYR A 1 126 ? -14.466 8.713 5.669 1.00 87.25 126 TYR A C 1
ATOM 998 O O . TYR A 1 126 ? -15.035 9.546 4.967 1.00 87.25 126 TYR A O 1
ATOM 1006 N N . GLY A 1 127 ? -15.022 7.543 5.968 1.00 84.00 127 GLY A N 1
ATOM 1007 C CA . GLY A 1 127 ? -16.290 7.093 5.400 1.00 84.00 127 GLY A CA 1
ATOM 1008 C C . GLY A 1 127 ? -16.500 5.601 5.615 1.00 84.00 127 GLY A C 1
ATOM 1009 O O . GLY A 1 127 ? -15.999 5.027 6.578 1.00 84.00 127 GLY A O 1
ATOM 1010 N N . TYR A 1 128 ? -17.235 4.954 4.721 1.00 81.38 128 TYR A N 1
ATOM 1011 C CA . TYR A 1 128 ? -17.364 3.502 4.725 1.00 81.38 128 TYR A CA 1
ATOM 1012 C C . TYR A 1 128 ? -17.321 2.985 3.277 1.00 81.38 128 TYR A C 1
ATOM 1014 O O . TYR A 1 128 ? -18.321 3.128 2.572 1.00 81.38 128 TYR A O 1
ATOM 1022 N N . PRO A 1 129 ? -16.185 2.419 2.815 1.00 88.06 129 PRO A N 1
ATOM 1023 C CA . PRO A 1 129 ? -14.913 2.246 3.535 1.00 88.06 129 PRO A CA 1
ATOM 1024 C C . PRO A 1 129 ? -14.088 3.545 3.640 1.00 88.06 129 PRO A C 1
ATOM 1026 O O . PRO A 1 129 ? -14.344 4.522 2.935 1.00 88.06 129 PRO A O 1
ATOM 1029 N N . PHE A 1 130 ? -13.058 3.553 4.496 1.00 90.81 130 PHE A N 1
ATOM 1030 C CA . PHE A 1 130 ? -12.039 4.614 4.457 1.00 90.81 130 PHE A CA 1
ATOM 1031 C C . PHE A 1 130 ? -11.232 4.464 3.170 1.00 90.81 130 PHE A C 1
ATOM 1033 O O . PHE A 1 130 ? -10.830 3.349 2.834 1.00 90.81 130 PHE A O 1
ATOM 1040 N N . THR A 1 131 ? -10.968 5.573 2.481 1.00 95.94 131 THR A N 1
ATOM 1041 C CA . THR A 1 131 ? -10.184 5.587 1.238 1.00 95.94 131 THR A CA 1
ATOM 1042 C C . THR A 1 131 ? -8.873 6.332 1.447 1.00 95.94 131 THR A C 1
ATOM 1044 O O . THR A 1 131 ? -8.857 7.441 1.973 1.00 95.94 131 THR A O 1
ATOM 1047 N N . LEU A 1 132 ? -7.766 5.738 1.019 1.00 97.25 132 LEU A N 1
ATOM 1048 C CA . LEU A 1 132 ? -6.425 6.298 1.090 1.00 97.25 132 LEU A CA 1
ATOM 1049 C C . LEU A 1 132 ? -5.961 6.590 -0.340 1.00 97.25 132 LEU A C 1
ATOM 1051 O O . LEU A 1 132 ? -5.994 5.701 -1.188 1.00 97.25 132 LEU A O 1
ATOM 1055 N N . ARG A 1 133 ? -5.515 7.818 -0.616 1.00 98.06 133 ARG A N 1
ATOM 1056 C CA . ARG A 1 133 ? -4.901 8.200 -1.900 1.00 98.06 133 ARG A CA 1
ATOM 1057 C C . ARG A 1 133 ? -3.577 8.883 -1.609 1.00 98.06 133 ARG A C 1
ATOM 1059 O O . ARG A 1 133 ? -3.571 9.926 -0.958 1.00 98.06 133 ARG A O 1
ATOM 1066 N N . PHE A 1 134 ? -2.473 8.311 -2.071 1.00 98.31 134 PHE A N 1
ATOM 1067 C CA . PHE A 1 134 ? -1.139 8.812 -1.748 1.00 98.31 134 PHE A CA 1
ATOM 1068 C C . PHE A 1 134 ? -0.122 8.497 -2.837 1.00 98.31 134 PHE A C 1
ATOM 1070 O O . PHE A 1 134 ? -0.326 7.595 -3.646 1.00 98.31 134 PHE A O 1
ATOM 1077 N N . GLN A 1 135 ? 0.973 9.248 -2.832 1.00 98.62 135 GLN A N 1
ATOM 1078 C CA . GLN A 1 135 ? 2.130 9.032 -3.684 1.00 98.62 135 GLN A CA 1
ATOM 1079 C C . GLN A 1 135 ? 3.313 8.596 -2.825 1.00 98.62 135 GLN A C 1
ATOM 1081 O O . GLN A 1 135 ? 3.516 9.121 -1.728 1.00 98.62 135 GLN A O 1
ATOM 1086 N N . GLY A 1 136 ? 4.082 7.638 -3.333 1.00 98.31 136 GLY A N 1
ATOM 1087 C CA . GLY A 1 136 ? 5.378 7.256 -2.797 1.00 98.31 136 GLY A CA 1
ATOM 1088 C C . GLY A 1 136 ? 6.497 7.761 -3.695 1.00 98.31 136 GLY A C 1
ATOM 1089 O O . GLY A 1 136 ? 6.471 7.505 -4.899 1.00 98.31 136 GLY A O 1
ATOM 1090 N N . ILE A 1 137 ? 7.489 8.427 -3.104 1.00 98.38 137 ILE A N 1
ATOM 1091 C CA . ILE A 1 137 ? 8.721 8.842 -3.786 1.00 98.38 137 ILE A CA 1
ATOM 1092 C C . ILE A 1 137 ? 9.910 8.199 -3.074 1.00 98.38 137 ILE A C 1
ATOM 1094 O O . ILE A 1 137 ? 10.093 8.373 -1.867 1.00 98.38 137 ILE A O 1
ATOM 1098 N N . GLY A 1 138 ? 10.721 7.448 -3.815 1.00 97.44 138 GLY A N 1
ATOM 1099 C CA . GLY A 1 138 ? 11.929 6.827 -3.288 1.00 97.44 138 GLY A CA 1
ATOM 1100 C C . GLY A 1 138 ? 12.945 7.864 -2.814 1.00 97.44 138 GLY A C 1
ATOM 1101 O O . GLY A 1 138 ? 13.265 8.824 -3.521 1.00 97.44 138 GLY A O 1
ATOM 1102 N N . SER A 1 139 ? 13.424 7.667 -1.588 1.00 94.81 139 SER A N 1
ATOM 1103 C CA . SER A 1 139 ? 14.227 8.633 -0.828 1.00 94.81 139 SER A CA 1
ATOM 1104 C C . SER A 1 139 ? 15.653 8.152 -0.532 1.00 94.81 139 SER A C 1
ATOM 1106 O O . SER A 1 139 ? 16.523 8.968 -0.230 1.00 94.81 139 SER A O 1
ATOM 1108 N N . THR A 1 140 ? 15.913 6.849 -0.665 1.00 94.94 140 THR A N 1
ATOM 1109 C CA . THR A 1 140 ? 17.243 6.233 -0.539 1.00 94.94 140 THR A CA 1
ATOM 1110 C C . THR A 1 140 ? 17.957 6.149 -1.895 1.00 94.94 140 THR A C 1
ATOM 1112 O O . THR A 1 140 ? 17.297 6.213 -2.933 1.00 94.94 140 THR A O 1
ATOM 1115 N N . PRO A 1 141 ? 19.301 6.013 -1.931 1.00 94.44 141 PRO A N 1
ATOM 1116 C CA . PRO A 1 141 ? 20.073 6.051 -3.176 1.00 94.44 141 PRO A CA 1
ATOM 1117 C C . PRO A 1 141 ? 19.628 5.067 -4.267 1.00 94.44 141 PRO A C 1
ATOM 1119 O O . PRO A 1 141 ? 19.582 5.469 -5.427 1.00 94.44 141 PRO A O 1
ATOM 1122 N N . ASN A 1 142 ? 19.271 3.824 -3.922 1.00 93.69 142 ASN A N 1
ATOM 1123 C CA . ASN A 1 142 ? 18.977 2.785 -4.922 1.00 93.69 142 ASN A CA 1
ATOM 1124 C C . ASN A 1 142 ? 17.633 2.986 -5.626 1.00 93.69 142 ASN A C 1
ATOM 1126 O O . ASN A 1 142 ? 17.479 2.608 -6.782 1.00 93.69 142 ASN A O 1
ATOM 1130 N N . ILE A 1 143 ? 16.668 3.590 -4.934 1.00 94.56 143 ILE A N 1
ATOM 1131 C CA . ILE A 1 143 ? 15.314 3.817 -5.449 1.00 94.56 143 ILE A CA 1
ATOM 1132 C C . ILE A 1 143 ? 15.004 5.305 -5.609 1.00 94.56 143 ILE A C 1
ATOM 1134 O O . ILE A 1 143 ? 13.842 5.701 -5.696 1.00 94.56 143 ILE A O 1
ATOM 1138 N N . LYS A 1 144 ? 16.027 6.163 -5.600 1.00 95.69 144 LYS A N 1
ATOM 1139 C CA . LYS A 1 144 ? 15.854 7.615 -5.619 1.00 95.69 144 LYS A CA 1
ATOM 1140 C C . LYS A 1 144 ? 14.978 8.032 -6.801 1.00 95.69 144 LYS A C 1
ATOM 1142 O O . LYS A 1 144 ? 15.238 7.651 -7.938 1.00 95.69 144 LYS A O 1
ATOM 1147 N N . ASN A 1 145 ? 13.964 8.852 -6.527 1.00 93.25 145 ASN A N 1
ATOM 1148 C CA . ASN A 1 145 ? 12.980 9.350 -7.501 1.00 93.25 145 ASN A CA 1
ATOM 1149 C C . ASN A 1 145 ? 12.038 8.292 -8.100 1.00 93.25 145 ASN A C 1
ATOM 1151 O O . ASN A 1 145 ? 11.211 8.635 -8.950 1.00 93.25 145 ASN A O 1
ATOM 1155 N N . PHE A 1 146 ? 12.094 7.032 -7.661 1.00 97.38 146 PHE A N 1
ATOM 115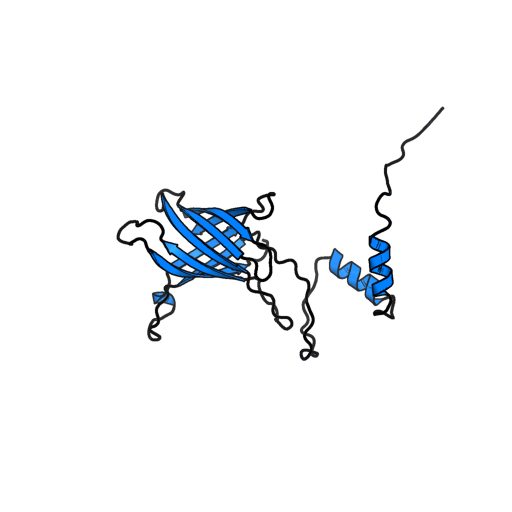6 C CA . PHE A 1 146 ? 11.070 6.060 -8.035 1.00 97.38 146 PHE A CA 1
ATOM 1157 C C . PHE A 1 146 ? 9.725 6.584 -7.541 1.00 97.38 146 PHE A C 1
ATOM 1159 O O . PHE A 1 146 ? 9.579 6.872 -6.355 1.00 97.38 146 PHE A O 1
ATOM 1166 N N . THR A 1 147 ? 8.765 6.751 -8.449 1.00 98.25 147 THR A N 1
ATOM 1167 C CA . THR A 1 147 ? 7.501 7.435 -8.154 1.00 98.25 147 THR A CA 1
ATOM 1168 C C . THR A 1 147 ? 6.331 6.521 -8.470 1.00 98.25 147 THR A C 1
ATOM 1170 O O . THR A 1 147 ? 6.225 6.008 -9.585 1.00 98.25 147 THR A O 1
ATOM 1173 N N . TYR A 1 148 ? 5.463 6.329 -7.481 1.00 98.62 148 TYR A N 1
ATOM 1174 C CA . TYR A 1 148 ? 4.296 5.459 -7.570 1.00 98.62 148 TYR A CA 1
ATOM 1175 C C . TYR A 1 148 ? 3.082 6.122 -6.929 1.00 98.62 148 TYR A C 1
ATOM 1177 O O . TYR A 1 148 ? 3.199 6.701 -5.849 1.00 98.62 148 TYR A O 1
ATOM 1185 N N . ASP A 1 149 ? 1.914 5.973 -7.546 1.00 98.81 149 ASP A N 1
ATOM 1186 C CA . ASP A 1 149 ? 0.641 6.423 -6.988 1.00 98.81 149 ASP A CA 1
ATOM 1187 C C . ASP A 1 149 ? -0.178 5.233 -6.486 1.00 98.81 149 ASP A C 1
ATOM 1189 O O . ASP A 1 149 ? -0.235 4.172 -7.109 1.00 98.81 149 ASP A O 1
ATOM 1193 N N . TYR A 1 150 ? -0.852 5.431 -5.359 1.00 98.75 150 TYR A N 1
ATOM 1194 C CA . TYR A 1 150 ? -1.592 4.401 -4.645 1.00 98.75 150 TYR A CA 1
ATOM 1195 C C . TYR A 1 150 ? -3.032 4.842 -4.414 1.00 98.75 150 TYR A C 1
ATOM 1197 O O . TYR A 1 150 ? -3.301 5.993 -4.059 1.00 98.75 150 TYR A O 1
ATOM 1205 N N . ILE A 1 151 ? -3.959 3.897 -4.547 1.00 98.69 151 ILE A N 1
ATOM 1206 C CA . ILE A 1 151 ? -5.309 3.994 -3.992 1.00 98.69 151 ILE A CA 1
ATOM 1207 C C . ILE A 1 151 ? -5.581 2.756 -3.146 1.00 98.69 151 ILE A C 1
ATOM 1209 O O . ILE A 1 151 ? -5.358 1.638 -3.599 1.00 98.69 151 ILE A O 1
ATOM 1213 N N . GLY A 1 152 ? -6.038 2.957 -1.915 1.00 98.38 152 GLY A N 1
ATOM 1214 C CA . GLY A 1 152 ? -6.328 1.892 -0.965 1.00 98.38 152 GLY A CA 1
ATOM 1215 C C . GLY A 1 152 ? -7.659 2.096 -0.260 1.00 98.38 152 GLY A C 1
ATOM 1216 O O . GLY A 1 152 ? -8.129 3.219 -0.098 1.00 98.38 152 GLY A O 1
ATOM 1217 N N . PHE A 1 153 ? -8.239 0.997 0.197 1.00 97.75 153 PHE A N 1
ATOM 1218 C CA . PHE A 1 153 ? -9.495 0.948 0.924 1.00 97.75 153 PHE A CA 1
ATOM 1219 C C . PHE A 1 153 ? -9.295 0.128 2.187 1.00 97.75 153 PHE A C 1
ATOM 1221 O O . PHE A 1 153 ? -8.813 -1.006 2.131 1.00 97.75 153 PHE A O 1
ATOM 1228 N N . LEU A 1 154 ? -9.662 0.691 3.333 1.00 95.56 154 LEU A N 1
ATOM 1229 C CA . LEU A 1 154 ? -9.667 -0.073 4.569 1.00 95.56 154 LEU A CA 1
ATOM 1230 C C . LEU A 1 154 ? -10.837 -1.055 4.540 1.00 95.56 154 LEU A C 1
ATOM 1232 O O . LEU A 1 154 ? -11.995 -0.643 4.454 1.00 95.56 154 LEU A O 1
ATOM 1236 N N . VAL A 1 155 ? -10.526 -2.346 4.618 1.00 94.88 155 VAL A N 1
ATOM 1237 C CA . VAL A 1 155 ? -11.515 -3.421 4.580 1.00 94.88 155 VAL A CA 1
ATOM 1238 C C . VAL A 1 155 ? -12.452 -3.284 5.781 1.00 94.88 155 VAL A C 1
ATOM 1240 O O . VAL A 1 155 ? -11.980 -3.298 6.925 1.00 94.88 155 VAL A O 1
ATOM 1243 N N . PRO A 1 156 ? -13.771 -3.170 5.553 1.00 90.94 156 PRO A N 1
ATOM 1244 C CA . PRO A 1 156 ? -14.732 -3.146 6.638 1.00 90.94 156 PRO A CA 1
ATOM 1245 C C . PRO A 1 156 ? -14.682 -4.396 7.513 1.00 90.94 156 PRO A C 1
ATOM 1247 O O . PRO A 1 156 ? -14.438 -5.507 7.040 1.00 90.94 156 PRO A O 1
ATOM 1250 N N . GLN A 1 157 ? -14.957 -4.215 8.800 1.00 85.62 157 GLN A N 1
ATOM 1251 C CA . GLN A 1 157 ? -15.110 -5.333 9.724 1.00 85.62 157 GLN A CA 1
ATOM 1252 C C . GLN A 1 157 ? -16.392 -6.107 9.402 1.00 85.62 157 GLN A C 1
ATOM 1254 O O . GLN A 1 157 ? -17.457 -5.512 9.221 1.00 85.62 157 GLN A O 1
ATOM 1259 N N . TRP A 1 158 ? -16.289 -7.431 9.340 1.00 85.31 158 TRP A N 1
ATOM 1260 C CA . TRP A 1 158 ? -17.439 -8.316 9.253 1.00 85.31 158 TRP A CA 1
ATOM 1261 C C . TRP A 1 158 ? -18.103 -8.412 10.632 1.00 85.31 158 TRP A C 1
ATOM 1263 O O . TRP A 1 158 ? -17.410 -8.684 11.612 1.00 85.31 158 TRP A O 1
ATOM 1273 N N . PRO A 1 159 ? -19.435 -8.255 10.738 1.00 82.50 159 PRO A N 1
ATOM 1274 C CA . PRO A 1 159 ? -20.151 -8.346 12.017 1.00 82.50 159 PRO A CA 1
ATOM 1275 C C . PRO A 1 159 ? -19.902 -9.650 12.787 1.00 82.50 159 PRO A C 1
ATOM 1277 O O . PRO A 1 159 ? -19.942 -9.677 14.011 1.00 82.50 159 PRO A O 1
ATOM 1280 N N . ASN A 1 160 ? -19.662 -10.738 12.059 1.00 83.94 160 ASN A N 1
ATOM 1281 C CA . ASN A 1 160 ? -19.372 -12.073 12.571 1.00 83.94 160 ASN A CA 1
ATOM 1282 C C . ASN A 1 160 ? -17.921 -12.511 12.287 1.00 83.94 160 ASN A C 1
ATOM 1284 O O . ASN A 1 160 ? -17.636 -13.710 12.317 1.00 83.94 160 ASN A O 1
ATOM 1288 N N . GLY A 1 161 ? -17.026 -11.564 11.982 1.00 84.06 161 GLY A N 1
ATOM 1289 C CA . GLY A 1 161 ? -15.605 -11.829 11.789 1.00 84.06 161 GLY A CA 1
ATOM 1290 C C . GLY A 1 161 ? -14.977 -12.382 13.068 1.00 84.06 161 GLY A C 1
ATOM 1291 O O . GLY A 1 161 ? -15.226 -11.879 14.162 1.00 84.06 161 GLY A O 1
ATOM 1292 N N . ILE A 1 162 ? -14.170 -13.431 12.933 1.00 86.19 162 ILE A N 1
ATOM 1293 C CA . ILE A 1 162 ? -13.387 -13.997 14.036 1.00 86.19 162 ILE A CA 1
ATOM 1294 C C . ILE A 1 162 ? -11.966 -13.483 13.866 1.00 86.19 162 ILE A C 1
ATOM 1296 O O . ILE A 1 162 ? -11.378 -13.691 12.806 1.00 86.19 162 ILE A O 1
ATOM 1300 N N . ASP A 1 163 ? -11.447 -12.790 14.881 1.00 85.94 163 ASP A N 1
ATOM 1301 C CA . ASP A 1 163 ? -10.074 -12.270 14.910 1.00 85.94 163 ASP A CA 1
ATOM 1302 C C . ASP A 1 163 ? -9.671 -11.517 13.629 1.00 85.94 163 ASP A C 1
ATOM 1304 O O . ASP A 1 163 ? -8.537 -11.610 13.147 1.00 85.94 163 ASP A O 1
ATOM 1308 N N . GLN A 1 164 ? -10.613 -10.766 13.044 1.00 87.75 164 GLN A N 1
ATOM 1309 C 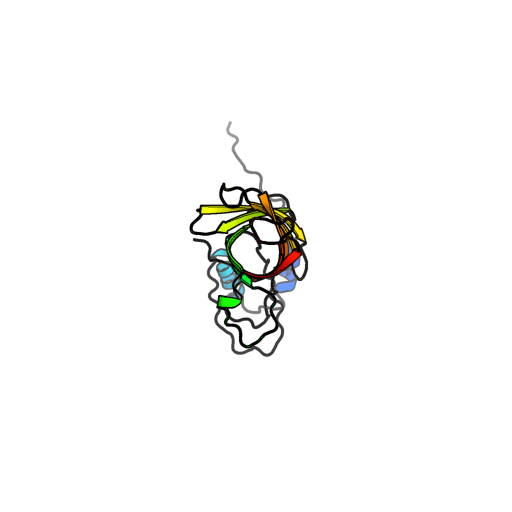CA . GLN A 1 164 ? -10.371 -10.054 11.796 1.00 87.75 164 GLN A CA 1
ATOM 1310 C C . GLN A 1 164 ? -9.324 -8.957 12.010 1.00 87.75 164 GLN A C 1
ATOM 1312 O O . GLN A 1 164 ? -9.585 -7.891 12.572 1.00 87.75 164 GLN A O 1
ATOM 1317 N N . ARG A 1 165 ? -8.124 -9.194 11.479 1.00 91.88 165 ARG A N 1
ATOM 1318 C CA . ARG A 1 165 ? -7.068 -8.185 11.452 1.00 91.88 165 ARG A CA 1
ATOM 1319 C C . ARG A 1 165 ? -7.417 -7.075 10.455 1.00 91.88 165 ARG A C 1
ATOM 1321 O O . ARG A 1 165 ? -7.755 -7.384 9.306 1.00 91.88 165 ARG A O 1
ATOM 1328 N N . PRO A 1 166 ? -7.305 -5.789 10.842 1.00 93.94 166 PRO A N 1
ATOM 1329 C CA . PRO A 1 166 ? -7.480 -4.690 9.904 1.00 93.94 166 PRO A CA 1
ATOM 1330 C C . PRO A 1 166 ? -6.555 -4.860 8.701 1.00 93.94 166 PRO A C 1
ATOM 1332 O O . PRO A 1 166 ? -5.382 -5.216 8.846 1.00 93.94 166 PRO A O 1
ATOM 1335 N N . 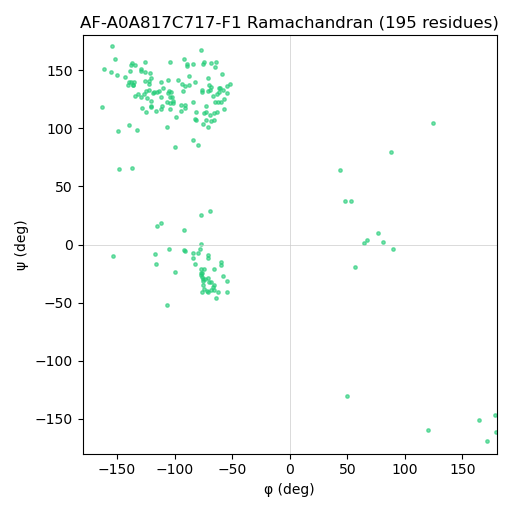SER A 1 167 ? -7.100 -4.616 7.513 1.00 96.50 167 SER A N 1
ATOM 1336 C CA . SER A 1 167 ? -6.377 -4.754 6.253 1.00 96.50 167 SER A CA 1
ATOM 1337 C C . SER A 1 167 ? -6.744 -3.612 5.316 1.00 96.50 167 SER A C 1
ATOM 1339 O O . SER A 1 167 ? -7.910 -3.233 5.240 1.00 96.50 167 SER A O 1
ATOM 1341 N N . ILE A 1 168 ? -5.763 -3.072 4.602 1.00 98.19 168 ILE A N 1
ATOM 1342 C CA . ILE A 1 168 ? -5.963 -2.144 3.489 1.00 98.19 168 ILE A CA 1
ATOM 1343 C C . ILE A 1 168 ? -5.758 -2.940 2.205 1.00 98.19 168 ILE A C 1
ATOM 1345 O O . ILE A 1 168 ? -4.762 -3.647 2.079 1.00 98.19 168 ILE A O 1
ATOM 1349 N N . VAL A 1 169 ? -6.680 -2.826 1.258 1.00 98.56 169 VAL A N 1
ATOM 1350 C CA . VAL A 1 169 ? -6.564 -3.434 -0.075 1.00 98.56 169 VAL A CA 1
ATOM 1351 C C . VAL A 1 169 ? -6.642 -2.353 -1.136 1.00 98.56 169 VAL A C 1
ATOM 1353 O O . VAL A 1 169 ? -7.325 -1.350 -0.937 1.00 98.56 169 VAL A O 1
ATOM 1356 N N . GLY A 1 170 ? -5.952 -2.515 -2.257 1.00 98.50 170 GLY A N 1
ATOM 1357 C CA . GLY A 1 170 ? -5.925 -1.458 -3.258 1.00 98.50 170 GLY A CA 1
ATOM 1358 C C . GLY A 1 170 ? -5.078 -1.762 -4.477 1.00 98.50 170 GLY A C 1
ATOM 1359 O O . GLY A 1 170 ? -4.742 -2.913 -4.741 1.00 98.50 170 GLY A O 1
ATOM 1360 N N . SER A 1 171 ? -4.724 -0.705 -5.203 1.00 98.69 171 SER A N 1
ATOM 1361 C CA . SER A 1 171 ? -3.839 -0.768 -6.361 1.00 98.69 171 SER A CA 1
ATOM 1362 C C . SER A 1 171 ? -2.716 0.256 -6.271 1.00 98.69 171 SER A C 1
ATOM 1364 O O . SER A 1 171 ? -2.885 1.349 -5.721 1.00 98.69 171 SER A O 1
ATOM 1366 N N . VAL A 1 172 ? -1.594 -0.090 -6.884 1.00 98.69 172 VAL A N 1
ATOM 1367 C CA . VAL A 1 172 ? -0.430 0.769 -7.081 1.00 98.69 172 VAL A CA 1
ATOM 1368 C C . VAL A 1 172 ? -0.134 0.862 -8.572 1.00 98.69 172 VAL A C 1
ATOM 1370 O O . VAL A 1 172 ? -0.254 -0.129 -9.289 1.00 98.69 172 VAL A O 1
ATOM 1373 N N . ILE A 1 173 ? 0.251 2.047 -9.035 1.00 98.44 173 ILE A N 1
ATOM 1374 C CA . ILE A 1 173 ? 0.736 2.275 -10.396 1.00 98.44 173 ILE A CA 1
ATOM 1375 C C . ILE A 1 173 ? 2.135 2.876 -10.353 1.00 98.44 173 ILE A C 1
ATOM 1377 O O . ILE A 1 173 ? 2.408 3.773 -9.553 1.00 98.44 173 ILE A O 1
ATOM 1381 N N . ARG A 1 174 ? 3.025 2.405 -11.229 1.00 98.25 174 ARG A N 1
ATOM 1382 C CA . ARG A 1 174 ? 4.307 3.068 -11.472 1.00 98.25 174 ARG A CA 1
ATOM 1383 C C . ARG A 1 174 ? 4.075 4.354 -12.257 1.00 98.25 174 ARG A C 1
ATOM 1385 O O . ARG A 1 174 ? 3.782 4.306 -13.447 1.00 98.25 174 ARG A O 1
ATOM 1392 N N . THR A 1 175 ? 4.216 5.502 -11.609 1.00 97.75 175 THR A N 1
ATOM 1393 C CA . THR A 1 175 ? 3.932 6.808 -12.221 1.00 97.75 175 THR A CA 1
ATOM 1394 C C . THR A 1 175 ? 5.045 7.241 -13.170 1.00 97.75 175 THR A C 1
ATOM 1396 O O . THR A 1 175 ? 4.762 7.748 -14.252 1.00 97.75 175 THR A O 1
ATOM 1399 N N . LEU A 1 176 ? 6.309 7.017 -12.789 1.00 96.12 176 LEU A N 1
ATOM 1400 C CA . LEU A 1 176 ? 7.484 7.329 -13.610 1.00 96.12 176 LEU A CA 1
ATOM 1401 C C . LEU A 1 176 ? 8.308 6.065 -13.895 1.00 96.12 176 LEU A C 1
ATOM 1403 O O . LEU A 1 176 ? 8.427 5.219 -13.005 1.00 96.12 176 LEU A O 1
ATOM 1407 N N . PRO A 1 177 ? 8.889 5.926 -15.102 1.00 95.81 177 PRO A N 1
ATOM 1408 C CA . PRO A 1 177 ? 9.720 4.773 -15.428 1.00 95.81 177 PRO A CA 1
ATOM 1409 C C . PRO A 1 177 ? 11.029 4.800 -14.630 1.00 95.81 177 PRO A C 1
ATOM 1411 O O . PRO A 1 177 ? 11.499 5.864 -14.222 1.00 95.81 177 PRO A O 1
ATOM 1414 N N . HIS A 1 178 ? 11.647 3.636 -14.445 1.00 92.81 178 HIS A N 1
ATOM 1415 C CA . HIS A 1 178 ? 13.000 3.511 -13.896 1.00 92.81 178 HIS A CA 1
ATOM 1416 C C . HIS A 1 178 ? 13.646 2.203 -14.357 1.00 92.81 178 HIS A C 1
ATOM 1418 O O . HIS A 1 178 ? 12.946 1.218 -14.577 1.00 92.81 178 HIS A O 1
ATOM 1424 N N . GLY A 1 179 ? 14.974 2.199 -14.527 1.00 90.25 179 GLY A N 1
ATOM 1425 C CA . GLY A 1 179 ? 15.685 1.054 -15.108 1.00 90.25 179 GLY A CA 1
ATOM 1426 C C . GLY A 1 179 ? 15.034 0.598 -16.419 1.00 90.25 179 GLY A C 1
ATOM 1427 O O . GLY A 1 179 ? 14.704 1.429 -17.265 1.00 90.25 179 GLY A O 1
ATOM 1428 N N . ASP A 1 180 ? 14.776 -0.704 -16.527 1.00 92.69 180 ASP A N 1
ATOM 1429 C CA . ASP A 1 180 ? 14.078 -1.324 -17.663 1.00 92.69 180 ASP A CA 1
ATOM 1430 C C . ASP A 1 180 ? 12.553 -1.437 -17.453 1.00 92.69 180 ASP A C 1
ATOM 1432 O O . ASP A 1 180 ? 11.853 -2.124 -18.196 1.00 92.69 180 ASP A O 1
ATOM 1436 N N . HIS A 1 181 ? 12.013 -0.765 -16.433 1.00 93.00 181 HIS A N 1
ATOM 1437 C CA . HIS A 1 181 ? 10.613 -0.859 -16.041 1.00 93.00 181 HIS A CA 1
ATOM 1438 C C . HIS A 1 181 ? 9.802 0.374 -16.493 1.00 93.00 181 HIS A C 1
ATOM 1440 O O . HIS A 1 181 ? 10.042 1.493 -16.017 1.00 93.00 181 HIS A O 1
ATOM 1446 N N . PRO A 1 182 ? 8.797 0.208 -17.377 1.00 94.75 182 PRO A N 1
ATOM 1447 C CA . PRO A 1 182 ? 8.044 1.328 -17.939 1.00 94.75 182 PRO A CA 1
ATOM 1448 C C . PRO A 1 182 ? 7.051 1.931 -16.937 1.00 94.75 182 PRO A C 1
ATOM 1450 O O . PRO A 1 182 ? 6.561 1.256 -16.032 1.00 94.75 182 PRO A O 1
ATOM 1453 N N . ALA A 1 183 ? 6.691 3.202 -17.114 1.00 96.69 183 ALA A N 1
ATOM 1454 C CA . ALA A 1 183 ? 5.553 3.782 -16.402 1.00 96.69 183 ALA A CA 1
ATOM 1455 C C . ALA A 1 183 ? 4.235 3.106 -16.814 1.00 96.69 183 ALA A C 1
ATOM 1457 O O . ALA A 1 183 ? 4.112 2.556 -17.907 1.00 96.69 183 ALA A O 1
ATOM 1458 N N . GLY A 1 184 ? 3.233 3.192 -15.943 1.00 96.44 184 GLY A N 1
ATOM 1459 C CA . GLY A 1 184 ? 1.885 2.693 -16.193 1.00 96.44 184 GLY A CA 1
ATOM 1460 C C . GLY A 1 184 ? 1.646 1.245 -15.772 1.00 96.44 184 GLY A C 1
ATOM 1461 O O . GLY A 1 184 ? 0.514 0.783 -15.860 1.00 96.44 184 GLY A O 1
ATOM 1462 N N . GLU A 1 185 ? 2.664 0.531 -15.287 1.00 96.50 185 GLU A N 1
ATOM 1463 C CA . GLU A 1 185 ? 2.474 -0.816 -14.742 1.00 96.50 185 GLU A CA 1
ATOM 1464 C C . GLU A 1 185 ? 1.646 -0.757 -13.452 1.00 96.50 185 GLU A C 1
ATOM 1466 O O . GLU A 1 185 ? 1.966 0.010 -12.538 1.00 96.50 185 GLU A O 1
ATOM 1471 N N . VAL A 1 186 ? 0.572 -1.553 -13.399 1.00 97.75 186 VAL A N 1
ATOM 1472 C CA . VAL A 1 186 ? -0.396 -1.582 -12.295 1.00 97.75 186 VAL A CA 1
ATOM 1473 C C . VAL A 1 186 ? -0.362 -2.937 -11.598 1.00 97.75 186 VAL A C 1
ATOM 1475 O O . VAL A 1 186 ? -0.496 -3.979 -12.239 1.00 97.75 186 VAL A O 1
ATOM 1478 N N . ALA A 1 187 ? -0.282 -2.906 -10.272 1.00 98.25 187 ALA A N 1
ATOM 1479 C CA . ALA A 1 187 ? -0.377 -4.071 -9.401 1.00 98.25 187 ALA A CA 1
ATOM 1480 C C . ALA A 1 187 ? -1.476 -3.866 -8.348 1.00 98.25 187 ALA A C 1
ATOM 1482 O O . ALA A 1 187 ? -1.836 -2.735 -8.007 1.00 98.25 187 ALA A O 1
ATOM 1483 N N . SER A 1 188 ? -2.003 -4.963 -7.812 1.00 98.62 188 SER A N 1
ATOM 1484 C CA . SER A 1 188 ? -2.863 -4.938 -6.623 1.00 98.62 188 SER A CA 1
ATOM 1485 C C . SER A 1 188 ? -2.018 -5.062 -5.359 1.00 98.62 188 SER A C 1
ATOM 1487 O O . SER A 1 188 ? -0.942 -5.655 -5.385 1.00 98.62 188 SER A O 1
ATOM 1489 N N . PHE A 1 189 ? -2.490 -4.540 -4.228 1.00 98.75 189 PHE A N 1
ATOM 1490 C CA . PHE A 1 189 ? -1.809 -4.702 -2.946 1.00 98.75 189 PHE A CA 1
ATOM 1491 C C . PHE A 1 189 ? -2.757 -5.014 -1.792 1.00 98.75 189 PHE A C 1
ATOM 1493 O O . PHE A 1 189 ? -3.941 -4.671 -1.806 1.00 98.75 189 PHE A O 1
ATOM 1500 N N . ILE A 1 190 ? -2.184 -5.640 -0.766 1.00 98.50 190 ILE A N 1
ATOM 1501 C CA . ILE A 1 190 ? -2.794 -5.900 0.534 1.00 98.50 190 ILE A CA 1
ATOM 1502 C C . ILE A 1 190 ? -1.789 -5.480 1.610 1.00 98.50 190 ILE A C 1
ATOM 1504 O O . ILE A 1 190 ? -0.634 -5.905 1.594 1.00 98.50 190 ILE A O 1
ATOM 1508 N N . ALA A 1 191 ? -2.229 -4.676 2.572 1.00 98.38 191 ALA A N 1
ATOM 1509 C CA . ALA A 1 191 ? -1.460 -4.312 3.751 1.00 98.38 191 ALA A CA 1
ATOM 1510 C C . ALA A 1 191 ? -2.210 -4.756 5.011 1.00 98.38 191 ALA A C 1
ATOM 1512 O O . ALA A 1 191 ? -3.323 -4.301 5.256 1.00 98.38 191 ALA A O 1
ATOM 1513 N N . VAL A 1 192 ? -1.620 -5.645 5.811 1.00 97.62 192 VAL A N 1
ATOM 1514 C CA . VAL A 1 192 ? -2.250 -6.209 7.023 1.00 97.62 192 VAL A CA 1
ATOM 1515 C C . VAL A 1 192 ? -1.645 -5.577 8.269 1.00 97.62 192 VAL A C 1
ATOM 1517 O O . VAL A 1 192 ? -0.421 -5.512 8.386 1.00 97.62 192 VAL A O 1
ATOM 1520 N N . LYS A 1 193 ? -2.483 -5.127 9.208 1.00 95.56 193 LYS A N 1
ATOM 1521 C CA . LYS A 1 193 ? -2.034 -4.422 10.415 1.00 95.56 193 LYS A CA 1
ATOM 1522 C C . LYS A 1 193 ? -1.125 -5.299 11.279 1.00 95.56 193 LYS A C 1
ATOM 1524 O O . LYS A 1 193 ? -1.464 -6.449 11.587 1.00 95.56 193 LYS A O 1
ATOM 1529 N N . ARG A 1 194 ? 0.014 -4.742 11.694 1.00 93.00 194 ARG A N 1
ATOM 1530 C CA . ARG A 1 194 ? 0.893 -5.340 12.706 1.00 93.00 194 ARG A CA 1
ATOM 1531 C C . ARG A 1 194 ? 0.401 -4.987 14.106 1.00 93.00 194 ARG A C 1
ATOM 1533 O O . ARG A 1 194 ? -0.294 -3.993 14.296 1.00 93.00 194 ARG A O 1
ATOM 1540 N N . ASN A 1 195 ? 0.750 -5.821 15.078 1.00 85.12 195 ASN A N 1
ATOM 1541 C CA . ASN A 1 195 ? 0.534 -5.469 16.477 1.00 85.12 195 ASN A CA 1
ATOM 1542 C C . ASN A 1 195 ? 1.423 -4.262 16.825 1.00 85.12 195 ASN A C 1
ATOM 1544 O O . ASN A 1 195 ? 2.470 -4.079 16.203 1.00 85.12 195 ASN A O 1
ATOM 1548 N N . TYR A 1 196 ? 1.007 -3.453 17.799 1.00 62.62 196 TYR A N 1
ATOM 1549 C CA . TYR A 1 196 ? 1.927 -2.514 18.435 1.00 62.62 196 TYR A CA 1
ATOM 1550 C C . TYR A 1 196 ? 2.991 -3.352 19.159 1.00 62.62 196 TYR A C 1
ATOM 1552 O O . TYR A 1 196 ? 2.629 -4.241 19.933 1.00 62.62 196 TYR A O 1
ATOM 1560 N N . GLU A 1 197 ? 4.261 -3.141 18.820 1.00 47.97 197 GLU A N 1
ATOM 1561 C CA . GLU A 1 197 ? 5.406 -3.674 19.572 1.00 47.97 197 GLU A CA 1
ATOM 1562 C C . GLU A 1 197 ? 5.732 -2.756 20.751 1.00 47.97 197 GLU A C 1
ATOM 1564 O O . GLU A 1 197 ? 5.575 -1.520 20.591 1.00 47.97 197 GLU A O 1
#

Radius of gyration: 23.43 Å; Cα contacts (8 Å, |Δi|>4): 336; chains: 1; bounding box: 54×57×76 Å

Nearest PDB structures (foldseek):
  3mm0-assembly2_E  TM=6.894E-01  e=3.184E-02  Gallus gallus
  3gp6-assembly1_A  TM=3.380E-01  e=1.751E+00  Escherichia coli K-12
  1mm5-assembly1_A  TM=3.748E-01  e=5.503E+00  Escherichia coli

Solvent-accessible surface area (backbone atoms only — not comparable to full-atom values): 11787 Å² total; per-residue (Å²): 139,89,84,81,92,84,82,95,78,87,91,84,80,68,73,70,61,63,59,50,69,71,48,64,83,79,56,96,51,81,70,56,57,59,53,50,53,49,40,68,75,63,74,63,77,81,87,71,87,68,90,75,78,84,64,93,51,93,74,92,71,84,84,76,80,61,44,50,20,50,29,40,30,30,49,77,66,89,65,82,86,60,52,74,76,77,27,58,67,49,64,34,40,35,36,30,47,82,62,91,47,87,46,46,36,36,35,34,40,34,25,77,95,68,70,38,39,24,46,33,46,40,32,40,46,84,68,89,56,32,38,38,43,35,37,35,36,22,69,28,87,92,44,52,71,44,30,32,44,39,43,34,34,42,58,75,84,58,71,81,54,76,89,71,70,57,35,35,40,37,40,39,31,30,66,47,59,54,94,98,44,67,49,71,49,58,30,38,34,44,28,38,56,52,79,89,127